Protein AF-A0A8J6GJY2-F1 (afdb_monomer_lite)

Sequence (301 aa):
MYPNPLIYCTCWDPWNLGPRKLIKTPHPLPKTLPGKPRDKAQAEKLEEGGKLPSEVIDVSPGYKLIRNREQISVTLGDEMFNRKKHLESDFLNKVKFSRTDIISDLEEQISELTAIIEQMNRDHQSAQKLLSNKMDLRCAEMKQKFENENRDLKKAHKLELEKLENSYKDALKVEKASAQEKLEDMGKEYKYLKNMFHMYQDSIYEEMEDKWTKRKAEWEKDEKLEREKILLQQKHRITKKFELESEEEKRKINESFSAVFENFTREKEELINQHDEDLLQMQELRKSKEVIISVKLLSCK

InterPro domains:
  IPR026674 Flagellum-associated coiled-coil domain-containing protein 1 [PTHR21707] (39-292)

Organism: Microtus ochrogaster (NCBI:txid79684)

Structure (mmCIF, N/CA/C/O backbone):
data_AF-A0A8J6GJY2-F1
#
_entry.id   AF-A0A8J6GJY2-F1
#
loop_
_atom_site.group_PDB
_atom_site.id
_atom_site.type_symbol
_atom_site.label_atom_id
_atom_site.label_alt_id
_atom_site.label_comp_id
_atom_site.label_asym_id
_atom_site.label_entity_id
_atom_site.label_seq_id
_atom_site.pdbx_PDB_ins_code
_atom_site.Cartn_x
_atom_site.Cartn_y
_atom_site.Cartn_z
_atom_site.occupancy
_atom_site.B_iso_or_equiv
_atom_site.auth_seq_id
_atom_site.auth_comp_id
_atom_site.auth_asym_id
_atom_site.auth_atom_id
_atom_site.pdbx_PDB_model_num
ATOM 1 N N . MET A 1 1 ? 17.618 -22.306 40.806 1.00 41.19 1 MET A N 1
ATOM 2 C CA . MET A 1 1 ? 17.044 -21.074 40.225 1.00 41.19 1 MET A CA 1
ATOM 3 C C . MET A 1 1 ? 17.550 -20.966 38.799 1.00 41.19 1 MET A C 1
ATOM 5 O O . MET A 1 1 ? 18.754 -20.888 38.605 1.00 41.19 1 MET A O 1
ATOM 9 N N . TYR A 1 2 ? 16.656 -21.102 37.823 1.00 39.72 2 TYR A N 1
ATOM 10 C CA . TYR A 1 2 ? 16.979 -21.057 36.395 1.00 39.72 2 TYR A CA 1
ATOM 11 C C . TYR A 1 2 ? 17.190 -19.601 35.940 1.00 39.72 2 TYR A C 1
ATOM 13 O O . TYR A 1 2 ? 16.358 -18.762 36.291 1.00 39.72 2 TYR A O 1
ATOM 21 N N . PRO A 1 3 ? 18.238 -19.273 35.160 1.00 50.47 3 PRO A N 1
ATOM 22 C CA . PRO A 1 3 ? 18.355 -17.966 34.528 1.00 50.47 3 PRO A CA 1
ATOM 23 C C . PRO A 1 3 ? 17.447 -17.885 33.294 1.00 50.47 3 PRO A C 1
ATOM 25 O O . PRO A 1 3 ? 17.409 -18.788 32.460 1.00 50.47 3 PRO A O 1
ATOM 28 N N . ASN A 1 4 ? 16.718 -16.779 33.213 1.00 43.69 4 ASN A N 1
ATOM 29 C CA . ASN A 1 4 ? 15.768 -16.399 32.172 1.00 43.69 4 ASN A CA 1
ATOM 30 C C . ASN A 1 4 ? 16.471 -16.186 30.808 1.00 43.69 4 ASN A C 1
ATOM 32 O O . ASN A 1 4 ? 17.421 -15.399 30.760 1.00 43.69 4 ASN A O 1
ATOM 36 N N . PRO A 1 5 ? 16.049 -16.825 29.698 1.00 53.53 5 PRO A N 1
ATOM 37 C CA . PRO A 1 5 ? 16.623 -16.553 28.389 1.00 53.53 5 PRO A CA 1
ATOM 38 C C . PRO A 1 5 ? 15.943 -15.319 27.787 1.00 53.53 5 PRO A C 1
ATOM 40 O O . PRO A 1 5 ? 14.784 -15.354 27.379 1.00 53.53 5 PRO A O 1
ATOM 43 N N . LEU A 1 6 ? 16.678 -14.209 27.726 1.00 49.62 6 LEU A N 1
ATOM 44 C CA . LEU A 1 6 ? 16.285 -13.038 26.948 1.00 49.62 6 LEU A CA 1
ATOM 45 C C . LEU A 1 6 ? 16.171 -13.442 25.470 1.00 49.62 6 LEU A C 1
ATOM 47 O O . LEU A 1 6 ? 17.167 -13.751 24.818 1.00 49.62 6 LEU A O 1
ATOM 51 N N . ILE A 1 7 ? 14.944 -13.445 24.954 1.00 51.00 7 ILE A N 1
ATOM 52 C CA . ILE A 1 7 ? 14.642 -13.607 23.532 1.00 51.00 7 ILE A CA 1
ATOM 53 C C . ILE A 1 7 ? 15.119 -12.336 22.823 1.00 51.00 7 ILE A C 1
ATOM 55 O O . ILE A 1 7 ? 14.463 -11.299 22.867 1.00 51.00 7 ILE A O 1
ATOM 59 N N . TYR A 1 8 ? 16.288 -12.405 22.193 1.00 47.28 8 TYR A N 1
ATOM 60 C CA . TYR A 1 8 ? 16.789 -11.346 21.322 1.00 47.28 8 TYR A CA 1
ATOM 61 C C . TYR A 1 8 ? 16.163 -11.520 19.927 1.00 47.28 8 TYR A C 1
ATOM 63 O O . TYR A 1 8 ? 16.367 -12.547 19.279 1.00 47.28 8 TYR A O 1
ATOM 71 N N . CYS A 1 9 ? 15.377 -10.541 19.462 1.00 48.66 9 CYS A N 1
ATOM 72 C CA . CYS A 1 9 ? 14.880 -10.488 18.079 1.00 48.66 9 CYS A CA 1
ATOM 73 C C . CYS A 1 9 ? 16.054 -10.158 17.152 1.00 48.66 9 CYS A C 1
ATOM 75 O O . CYS A 1 9 ? 16.718 -9.136 17.303 1.00 48.66 9 CYS A O 1
ATOM 77 N N . THR A 1 10 ? 16.294 -11.013 16.159 1.00 50.69 10 THR A N 1
ATOM 78 C CA . THR A 1 10 ? 17.326 -10.857 15.113 1.00 50.69 10 THR A CA 1
ATOM 79 C C . THR A 1 10 ? 17.019 -9.739 14.108 1.00 50.69 10 THR A C 1
ATOM 81 O O . THR A 1 10 ? 17.713 -9.573 13.111 1.00 50.69 10 THR A O 1
ATOM 84 N N . CYS A 1 11 ? 15.964 -8.977 14.371 1.00 54.03 11 CYS A N 1
ATOM 85 C CA . CYS A 1 11 ? 15.365 -7.975 13.509 1.00 54.03 11 CYS A CA 1
ATOM 86 C C . CYS A 1 11 ? 15.676 -6.533 13.941 1.00 54.03 11 CYS A C 1
ATOM 88 O O . CYS A 1 11 ? 15.265 -5.601 13.252 1.00 54.03 11 CYS A O 1
ATOM 90 N N . TRP A 1 12 ? 16.399 -6.329 15.049 1.00 48.94 12 TRP A N 1
ATOM 91 C CA . TRP A 1 12 ? 16.725 -4.992 15.541 1.00 48.94 12 TRP A CA 1
ATOM 92 C C . TRP A 1 12 ? 18.237 -4.755 15.549 1.00 48.94 12 TRP A C 1
ATOM 94 O O . TRP A 1 12 ? 18.937 -5.084 16.502 1.00 48.94 12 TRP A O 1
ATOM 104 N N . ASP A 1 13 ? 18.730 -4.186 14.449 1.00 54.81 13 ASP A N 1
ATOM 105 C CA . ASP A 1 13 ? 20.060 -3.587 14.354 1.00 54.81 13 ASP A CA 1
ATOM 106 C C . ASP A 1 13 ? 19.897 -2.054 14.293 1.00 54.81 13 ASP A C 1
ATOM 108 O O . ASP A 1 13 ? 19.439 -1.532 13.272 1.00 54.81 13 ASP A O 1
ATOM 112 N N . PRO A 1 14 ? 20.235 -1.305 15.360 1.00 49.53 14 PRO A N 1
ATOM 113 C CA . PRO A 1 14 ? 20.130 0.155 15.382 1.00 49.53 14 PRO A CA 1
ATOM 114 C C . PRO A 1 14 ? 21.110 0.866 14.436 1.00 49.53 14 PRO A C 1
ATOM 116 O O . PRO A 1 14 ? 21.024 2.084 14.289 1.00 49.53 14 PRO A O 1
ATOM 119 N N . TRP A 1 15 ? 22.039 0.135 13.805 1.00 56.12 15 TRP A N 1
ATOM 120 C CA . TRP A 1 15 ? 23.128 0.716 13.019 1.00 56.12 15 TRP A CA 1
ATOM 121 C C . TRP A 1 15 ? 23.152 0.308 11.540 1.00 56.12 15 TRP A C 1
ATOM 123 O O . TRP A 1 15 ? 24.039 0.762 10.821 1.00 56.12 15 TRP A O 1
ATOM 133 N N . ASN A 1 16 ? 22.171 -0.457 11.038 1.00 50.62 16 ASN A N 1
ATOM 134 C CA . ASN A 1 16 ? 22.070 -0.831 9.613 1.00 50.62 16 ASN A CA 1
ATOM 135 C C . ASN A 1 16 ? 23.392 -1.367 9.015 1.00 50.62 16 ASN A C 1
ATOM 137 O O . ASN A 1 16 ? 23.741 -1.080 7.865 1.00 50.62 16 ASN A O 1
ATOM 141 N N . LEU A 1 17 ? 24.143 -2.170 9.770 1.00 53.06 17 LEU A N 1
ATOM 142 C CA . LEU A 1 17 ? 25.357 -2.822 9.280 1.00 53.06 17 LEU A CA 1
ATOM 143 C C . LEU A 1 17 ? 25.086 -4.313 9.106 1.00 53.06 17 LEU A C 1
ATOM 145 O O . LEU A 1 17 ? 25.689 -5.170 9.746 1.00 53.06 17 LEU A O 1
ATOM 149 N N . GLY A 1 18 ? 24.188 -4.621 8.167 1.00 50.94 18 GLY A N 1
ATOM 150 C CA . GLY A 1 18 ? 24.001 -5.984 7.681 1.00 50.94 18 GLY A CA 1
ATOM 151 C C . GLY A 1 18 ? 25.321 -6.601 7.178 1.00 50.94 18 GLY A C 1
ATOM 152 O O . GLY A 1 18 ? 26.251 -5.879 6.795 1.00 50.94 18 GLY A O 1
ATOM 153 N N . PRO A 1 19 ? 25.430 -7.943 7.154 1.00 49.31 19 PRO A N 1
ATOM 154 C CA . PRO A 1 19 ? 26.669 -8.635 6.823 1.00 49.31 19 PRO A CA 1
ATOM 155 C C . PRO A 1 19 ? 27.098 -8.317 5.387 1.00 49.31 19 PRO A C 1
ATOM 157 O O . PRO A 1 19 ? 26.512 -8.789 4.408 1.00 49.31 19 PRO A O 1
ATOM 160 N N . ARG A 1 20 ? 28.154 -7.507 5.257 1.00 46.19 20 ARG A N 1
ATOM 161 C CA . ARG A 1 20 ? 28.805 -7.209 3.979 1.00 46.19 20 ARG A CA 1
ATOM 162 C C . ARG A 1 20 ? 29.405 -8.499 3.429 1.00 46.19 20 ARG A C 1
ATOM 164 O O . ARG A 1 20 ? 30.432 -8.975 3.907 1.00 46.19 20 ARG A O 1
ATOM 171 N N . LYS A 1 21 ? 28.776 -9.060 2.397 1.00 51.78 21 LYS A N 1
ATOM 172 C CA . LYS A 1 21 ? 29.411 -10.072 1.552 1.00 51.78 21 LYS A CA 1
ATOM 173 C C . LYS A 1 21 ? 30.638 -9.432 0.897 1.00 51.78 21 LYS A C 1
ATOM 175 O O . LYS A 1 21 ? 30.510 -8.451 0.169 1.00 51.78 21 LYS A O 1
ATOM 180 N N . LEU A 1 22 ? 31.819 -9.978 1.176 1.00 46.94 22 LEU A N 1
ATOM 181 C CA . LEU A 1 22 ? 33.056 -9.676 0.457 1.00 46.94 22 LEU A CA 1
ATOM 182 C C . LEU A 1 22 ? 32.855 -10.004 -1.028 1.00 46.94 22 LEU A C 1
ATOM 184 O O . LEU A 1 22 ? 32.793 -11.171 -1.415 1.00 46.94 22 LEU A O 1
ATOM 188 N N . ILE A 1 23 ? 32.733 -8.972 -1.861 1.00 43.72 23 ILE A N 1
ATOM 189 C CA . ILE A 1 23 ? 32.754 -9.110 -3.316 1.00 43.72 23 ILE A CA 1
ATOM 190 C C . ILE A 1 23 ? 34.224 -9.278 -3.718 1.00 43.72 23 ILE A C 1
ATOM 192 O O . ILE A 1 23 ? 35.022 -8.355 -3.576 1.00 43.72 23 ILE A O 1
ATOM 196 N N . LYS A 1 24 ? 34.587 -10.472 -4.200 1.00 38.88 24 LYS A N 1
ATOM 197 C CA . LYS A 1 24 ? 35.846 -10.713 -4.917 1.00 38.88 24 LYS A CA 1
ATOM 198 C C . LYS A 1 24 ? 35.833 -9.893 -6.208 1.00 38.88 24 LYS A C 1
ATOM 200 O O . LYS A 1 24 ? 35.084 -10.203 -7.129 1.00 38.88 24 LYS A O 1
ATOM 205 N N . THR A 1 25 ? 36.672 -8.870 -6.286 1.00 39.72 25 THR A N 1
ATOM 206 C CA . THR A 1 25 ? 37.009 -8.174 -7.530 1.00 39.72 25 THR A CA 1
ATOM 207 C C . THR A 1 25 ? 37.887 -9.083 -8.402 1.00 39.72 25 THR A C 1
ATOM 209 O O . THR A 1 25 ? 38.908 -9.570 -7.912 1.00 39.72 25 THR A O 1
ATOM 212 N N . PRO A 1 26 ? 37.563 -9.320 -9.686 1.00 43.72 26 PRO A N 1
ATOM 213 C CA . PRO A 1 26 ? 38.508 -9.926 -10.616 1.00 43.72 26 PRO A CA 1
ATOM 214 C C . PRO A 1 26 ? 39.578 -8.891 -10.984 1.00 43.72 26 PRO A C 1
ATOM 216 O O . PRO A 1 26 ? 39.259 -7.776 -11.397 1.00 43.72 26 PRO A O 1
ATOM 219 N N . HIS A 1 27 ? 40.850 -9.254 -10.830 1.00 40.97 27 HIS A N 1
ATOM 220 C CA . HIS A 1 27 ? 41.977 -8.485 -11.358 1.00 40.97 27 HIS A CA 1
ATOM 221 C C . HIS A 1 27 ? 41.865 -8.299 -12.884 1.00 40.97 27 HIS A C 1
ATOM 223 O O . HIS A 1 27 ? 41.608 -9.278 -13.588 1.00 40.97 27 HIS A O 1
ATOM 229 N N . PRO A 1 28 ? 42.137 -7.097 -13.424 1.00 40.34 28 PRO A N 1
ATOM 230 C CA . PRO A 1 28 ? 42.404 -6.929 -14.842 1.00 40.34 28 PRO A CA 1
ATOM 231 C C . PRO A 1 28 ? 43.875 -7.251 -15.152 1.00 40.34 28 PRO A C 1
ATOM 233 O O . PRO A 1 28 ? 44.787 -6.697 -14.538 1.00 40.34 28 PRO A O 1
ATOM 236 N N . LEU A 1 29 ? 44.102 -8.134 -16.132 1.00 46.25 29 LEU A N 1
ATOM 237 C CA . LEU A 1 29 ? 45.414 -8.331 -16.757 1.00 46.25 29 LEU A CA 1
ATOM 238 C C . LEU A 1 29 ? 45.890 -7.033 -17.446 1.00 46.25 29 LEU A C 1
ATOM 240 O O . LEU A 1 29 ? 45.082 -6.385 -18.123 1.00 46.25 29 LEU A O 1
ATOM 244 N N . PRO A 1 30 ? 47.187 -6.678 -17.373 1.00 38.53 30 PRO A N 1
ATOM 245 C CA . PRO A 1 30 ? 47.725 -5.532 -18.096 1.00 38.53 30 PRO A CA 1
ATOM 246 C C . PRO A 1 30 ? 47.827 -5.824 -19.598 1.00 38.53 30 PRO A C 1
ATOM 248 O O . PRO A 1 30 ? 48.483 -6.777 -20.019 1.00 38.53 30 PRO A O 1
ATOM 251 N N . LYS A 1 31 ? 47.204 -4.966 -20.412 1.00 36.09 31 LYS A N 1
ATOM 252 C CA . LYS A 1 31 ? 47.414 -4.889 -21.862 1.00 36.09 31 LYS A CA 1
ATOM 253 C C . LYS A 1 31 ? 48.637 -4.018 -22.144 1.00 36.09 31 LYS A C 1
ATOM 255 O O . LYS A 1 31 ? 48.663 -2.841 -21.800 1.00 36.09 31 LYS A O 1
ATOM 260 N N . THR A 1 32 ? 49.633 -4.615 -22.780 1.00 33.31 32 THR A N 1
ATOM 261 C CA . THR A 1 32 ? 50.831 -3.976 -23.331 1.00 33.31 32 THR A CA 1
ATOM 262 C C . THR A 1 32 ? 50.489 -3.236 -24.625 1.00 33.31 32 THR A C 1
ATOM 264 O O . THR A 1 32 ? 49.804 -3.811 -25.462 1.00 33.31 32 THR A O 1
ATOM 267 N N . LEU A 1 33 ? 50.988 -2.010 -24.806 1.00 35.41 33 LEU A N 1
ATOM 268 C CA . LEU A 1 33 ? 51.190 -1.291 -26.082 1.00 35.41 33 LEU A CA 1
ATOM 269 C C . LEU A 1 33 ? 51.986 0.006 -25.771 1.00 35.41 33 LEU A C 1
ATOM 271 O O . LEU A 1 33 ? 51.882 0.507 -24.654 1.00 35.41 33 LEU A O 1
ATOM 275 N N . PRO A 1 34 ? 52.661 0.658 -26.735 1.00 37.06 34 PRO A N 1
ATOM 276 C CA . PRO A 1 34 ? 53.786 0.209 -27.556 1.00 37.06 34 PRO A CA 1
ATOM 277 C C . PRO A 1 34 ? 55.027 1.118 -27.359 1.00 37.06 34 PRO A C 1
ATOM 279 O O . PRO A 1 34 ? 54.914 2.331 -27.202 1.00 37.06 34 PRO A O 1
ATOM 282 N N . GLY A 1 35 ? 56.234 0.550 -27.417 1.00 27.34 35 GLY A N 1
ATOM 283 C CA . GLY A 1 35 ? 57.488 1.306 -27.320 1.00 27.34 35 GLY A CA 1
ATOM 284 C C . GLY A 1 35 ? 58.127 1.615 -28.678 1.00 27.34 35 GLY A C 1
ATOM 285 O O . GLY A 1 35 ? 58.319 0.719 -29.498 1.00 27.34 35 GLY A O 1
ATOM 286 N N . LYS A 1 36 ? 58.523 2.877 -28.877 1.00 32.56 36 LYS A N 1
ATOM 287 C CA . LYS A 1 36 ? 59.655 3.328 -29.716 1.00 32.56 36 LYS A CA 1
ATOM 288 C C . LYS A 1 36 ? 60.019 4.771 -29.309 1.00 32.56 36 LYS A C 1
ATOM 290 O O . LYS A 1 36 ? 59.129 5.464 -28.822 1.00 32.56 36 LYS A O 1
ATOM 295 N N . PRO A 1 37 ? 61.201 5.318 -29.658 1.00 43.50 37 PRO A N 1
ATOM 296 C CA . PRO A 1 37 ? 62.524 4.713 -29.894 1.00 43.50 37 PRO A CA 1
ATOM 297 C C . PRO A 1 37 ? 63.661 5.447 -29.128 1.00 43.50 37 PRO A C 1
ATOM 299 O O . PRO A 1 37 ? 63.532 6.633 -28.845 1.00 43.50 37 PRO A O 1
ATOM 302 N N . ARG A 1 38 ? 64.814 4.792 -28.898 1.00 26.59 38 ARG A N 1
ATOM 303 C CA . ARG A 1 38 ? 66.164 5.267 -29.310 1.00 26.59 38 ARG A CA 1
ATOM 304 C C . ARG A 1 38 ? 67.317 4.524 -28.621 1.00 26.59 38 ARG A C 1
ATOM 306 O O . ARG A 1 38 ? 67.374 4.435 -27.403 1.00 26.59 38 ARG A O 1
ATOM 313 N N . ASP A 1 39 ? 68.228 4.081 -29.486 1.00 30.67 39 ASP A N 1
ATOM 314 C CA . ASP A 1 39 ? 69.692 4.112 -29.428 1.00 30.67 39 ASP A CA 1
ATOM 315 C C . ASP A 1 39 ? 70.402 3.713 -28.124 1.00 30.67 39 ASP A C 1
ATOM 317 O O . ASP A 1 39 ? 70.424 4.469 -27.154 1.00 30.67 39 ASP A O 1
ATOM 321 N N . LYS A 1 40 ? 71.182 2.624 -28.187 1.00 30.36 40 LYS A N 1
ATOM 322 C CA . LYS A 1 40 ? 72.654 2.722 -28.227 1.00 30.36 40 LYS A CA 1
ATOM 323 C C . LYS A 1 40 ? 73.332 1.374 -28.482 1.00 30.36 40 LYS A C 1
ATOM 325 O O . LYS A 1 40 ? 72.910 0.328 -28.006 1.00 30.36 40 LYS A O 1
ATOM 330 N N . ALA A 1 41 ? 74.394 1.493 -29.268 1.00 31.80 41 ALA A N 1
ATOM 331 C CA . ALA A 1 41 ? 75.366 0.501 -29.687 1.00 31.80 41 ALA A CA 1
ATOM 332 C C . ALA A 1 41 ? 75.914 -0.389 -28.565 1.00 31.80 41 ALA A C 1
ATOM 334 O O . ALA A 1 41 ? 76.272 0.116 -27.503 1.00 31.80 41 ALA A O 1
ATOM 335 N N . GLN A 1 42 ? 76.145 -1.660 -28.897 1.00 32.41 42 GLN A N 1
ATOM 336 C CA . GLN A 1 42 ? 77.346 -2.377 -28.479 1.00 32.41 42 GLN A CA 1
ATOM 337 C C . GLN A 1 42 ? 77.896 -3.165 -29.668 1.00 32.41 42 GLN A C 1
ATOM 339 O O . GLN A 1 42 ? 77.163 -3.823 -30.404 1.00 32.41 42 GLN A O 1
ATOM 344 N N . ALA A 1 43 ? 79.193 -2.988 -29.875 1.00 31.25 43 ALA A N 1
ATOM 345 C CA . ALA A 1 43 ? 80.021 -3.711 -30.813 1.00 31.25 43 ALA A CA 1
ATOM 346 C C . ALA A 1 43 ? 80.555 -4.968 -30.127 1.00 31.25 43 ALA A C 1
ATOM 348 O O . ALA A 1 43 ? 81.025 -4.854 -29.003 1.00 31.25 43 ALA A O 1
ATOM 349 N N . GLU A 1 44 ? 80.581 -6.104 -30.823 1.00 27.70 44 GLU A N 1
ATOM 350 C CA . GLU A 1 44 ? 81.705 -7.039 -30.737 1.00 27.70 44 GLU A CA 1
ATOM 351 C C . GLU A 1 44 ? 81.671 -8.035 -31.903 1.00 27.70 44 GLU A C 1
ATOM 353 O O . GLU A 1 44 ? 80.640 -8.612 -32.242 1.00 27.70 44 GLU A O 1
ATOM 358 N N . LYS A 1 45 ? 82.823 -8.158 -32.564 1.00 35.84 45 LYS A N 1
ATOM 359 C CA . LYS A 1 45 ? 83.135 -9.145 -33.601 1.00 35.84 45 LYS A CA 1
ATOM 360 C C . LYS A 1 45 ? 83.257 -10.533 -32.963 1.00 35.84 45 LYS A C 1
ATOM 362 O O . LYS A 1 45 ? 83.861 -10.624 -31.903 1.00 35.84 45 LYS A O 1
ATOM 367 N N . LEU A 1 46 ? 82.866 -11.592 -33.675 1.00 29.19 46 LEU A N 1
ATOM 368 C CA . LEU A 1 46 ? 83.780 -12.521 -34.371 1.00 29.19 46 LEU A CA 1
ATOM 369 C C . LEU A 1 46 ? 83.010 -13.782 -34.829 1.00 29.19 46 LEU A C 1
ATOM 371 O O . LEU A 1 46 ? 82.309 -14.403 -34.041 1.00 29.19 46 LEU A O 1
ATOM 375 N N . GLU A 1 47 ? 83.143 -14.071 -36.126 1.00 31.44 47 GLU A N 1
ATOM 376 C CA . GLU A 1 47 ? 83.103 -15.363 -36.840 1.00 31.44 47 GLU A CA 1
ATOM 377 C C . GLU A 1 47 ? 82.718 -16.644 -36.066 1.00 31.44 47 GLU A C 1
ATOM 379 O O . GLU A 1 47 ? 83.381 -16.993 -35.100 1.00 31.44 47 GLU A O 1
ATOM 384 N N . GLU A 1 48 ? 81.769 -17.429 -36.597 1.00 28.41 48 GLU A N 1
ATOM 385 C CA . GLU A 1 48 ? 82.070 -18.722 -37.254 1.00 28.41 48 GLU A CA 1
ATOM 386 C C . GLU A 1 48 ? 80.801 -19.448 -37.757 1.00 28.41 48 GLU A C 1
ATOM 388 O O . GLU A 1 48 ? 79.839 -19.665 -37.028 1.00 28.41 48 GLU A O 1
ATOM 393 N N . GLY A 1 49 ? 80.843 -19.862 -39.029 1.00 33.66 49 GLY A N 1
ATOM 394 C CA . GLY A 1 49 ? 80.430 -21.192 -39.502 1.00 33.66 49 GLY A CA 1
ATOM 395 C C . GLY A 1 49 ? 79.012 -21.721 -39.238 1.00 33.66 49 GLY A C 1
ATOM 396 O O . GLY A 1 49 ? 78.767 -22.411 -38.256 1.00 33.66 49 GLY A O 1
ATOM 397 N N . GLY A 1 50 ? 78.129 -21.606 -40.239 1.00 31.81 50 GLY A N 1
ATOM 398 C CA . GLY A 1 50 ? 76.913 -22.425 -40.327 1.00 31.81 50 GLY A CA 1
ATOM 399 C C . GLY A 1 50 ? 76.161 -22.269 -41.651 1.00 31.81 50 GLY A C 1
ATOM 400 O O . GLY A 1 50 ? 75.199 -21.513 -41.734 1.00 31.81 50 GLY A O 1
ATOM 401 N N . LYS A 1 51 ? 76.592 -22.979 -42.705 1.00 41.03 51 LYS A N 1
ATOM 402 C CA . LYS A 1 51 ? 75.866 -23.087 -43.987 1.00 41.03 51 LYS A CA 1
ATOM 403 C C . LYS A 1 51 ? 74.482 -23.712 -43.758 1.00 41.03 51 LYS A C 1
ATOM 405 O O . LYS A 1 51 ? 74.396 -24.883 -43.401 1.00 41.03 51 LYS A O 1
ATOM 410 N N . LEU A 1 52 ? 73.419 -22.966 -44.048 1.00 47.59 52 LEU A N 1
ATOM 411 C CA . LEU A 1 52 ? 72.070 -23.497 -44.260 1.00 47.59 52 LEU A CA 1
ATOM 412 C C . LEU A 1 52 ? 71.675 -23.308 -45.735 1.00 47.59 52 LEU A C 1
ATOM 414 O O . LEU A 1 52 ? 72.192 -22.399 -46.387 1.00 47.59 52 LEU A O 1
ATOM 418 N N . PRO A 1 53 ? 70.831 -24.191 -46.296 1.00 45.19 53 PRO A N 1
ATOM 419 C CA . PRO A 1 53 ? 70.643 -24.292 -47.738 1.00 45.19 53 PRO A CA 1
ATOM 420 C C . PRO A 1 53 ? 69.872 -23.077 -48.270 1.00 45.19 53 PRO A C 1
ATOM 422 O O . PRO A 1 53 ? 68.691 -22.908 -47.978 1.00 45.19 53 PRO A O 1
ATOM 425 N N . SER A 1 54 ? 70.543 -22.224 -49.046 1.00 51.69 54 SER A N 1
ATOM 426 C CA . SER A 1 54 ? 69.889 -21.166 -49.822 1.00 51.69 54 SER A CA 1
ATOM 427 C C . SER A 1 54 ? 69.190 -21.766 -51.039 1.00 51.69 54 SER A C 1
ATOM 429 O O . SER A 1 54 ? 69.808 -22.484 -51.825 1.00 51.69 54 SER A O 1
ATOM 431 N N . GLU A 1 55 ? 67.906 -21.455 -51.199 1.00 57.69 55 GLU A N 1
ATOM 432 C CA . GLU A 1 55 ? 67.103 -21.860 -52.351 1.00 57.69 55 GLU A CA 1
ATOM 433 C C . GLU A 1 55 ? 67.327 -20.840 -53.482 1.00 57.69 55 GLU A C 1
ATOM 435 O O . GLU A 1 55 ? 66.981 -19.660 -53.357 1.00 57.69 55 GLU A O 1
ATOM 440 N N . VAL A 1 56 ? 67.998 -21.278 -54.552 1.00 67.50 56 VAL A N 1
ATOM 441 C CA . VAL A 1 56 ? 68.300 -20.458 -55.735 1.00 67.50 56 VAL A CA 1
ATOM 442 C C . VAL A 1 56 ? 67.287 -20.802 -56.818 1.00 67.50 56 VAL A C 1
ATOM 444 O O . VAL A 1 56 ? 67.209 -21.951 -57.247 1.00 67.50 56 VAL A O 1
ATOM 447 N N . ILE A 1 57 ? 66.505 -19.812 -57.242 1.00 73.69 57 ILE A N 1
ATOM 448 C CA . ILE A 1 57 ? 65.431 -19.973 -58.225 1.00 73.69 57 ILE A CA 1
ATOM 449 C C . ILE A 1 57 ? 65.826 -19.220 -59.499 1.00 73.69 57 ILE A C 1
ATOM 451 O O . ILE A 1 57 ? 66.074 -18.013 -59.452 1.00 73.69 57 ILE A O 1
ATOM 455 N N . ASP A 1 58 ? 65.863 -19.916 -60.637 1.00 69.00 58 ASP A N 1
ATOM 456 C CA . ASP A 1 58 ? 65.991 -19.282 -61.954 1.00 69.00 58 ASP A CA 1
ATOM 457 C C . ASP A 1 58 ? 64.642 -18.670 -62.341 1.00 69.00 58 ASP A C 1
ATOM 459 O O . ASP A 1 58 ? 63.659 -19.378 -62.558 1.00 69.00 58 ASP A O 1
ATOM 463 N N . VAL A 1 59 ? 64.584 -17.339 -62.386 1.00 73.69 59 VAL A N 1
ATOM 464 C CA . VAL A 1 59 ? 63.344 -16.611 -62.703 1.00 73.69 59 VAL A CA 1
ATOM 465 C C . VAL A 1 59 ? 63.211 -16.424 -64.215 1.00 73.69 59 VAL A C 1
ATOM 467 O O . VAL A 1 59 ? 62.134 -16.625 -64.769 1.00 73.69 59 VAL A O 1
ATOM 470 N N . SER A 1 60 ? 64.325 -16.078 -64.871 1.00 65.69 60 SER A N 1
ATOM 471 C CA . SER A 1 60 ? 64.448 -15.833 -66.314 1.00 65.69 60 SER A CA 1
ATOM 472 C C . SER A 1 60 ? 65.899 -16.087 -66.761 1.00 65.69 60 SER A C 1
ATOM 474 O O . SER A 1 60 ? 66.801 -15.958 -65.931 1.00 65.69 60 SER A O 1
ATOM 476 N N . PRO A 1 61 ? 66.175 -16.387 -68.049 1.00 73.00 61 PRO A N 1
ATOM 477 C CA . PRO A 1 61 ? 67.540 -16.587 -68.540 1.00 73.00 61 PRO A CA 1
ATOM 478 C C . PRO A 1 61 ? 68.458 -15.415 -68.165 1.00 73.00 61 PRO A C 1
ATOM 480 O O . PRO A 1 61 ? 68.166 -14.264 -68.487 1.00 73.00 61 PRO A O 1
ATOM 483 N N . GLY A 1 62 ? 69.548 -15.707 -67.452 1.00 67.50 62 GLY A N 1
ATOM 484 C CA . GLY A 1 62 ? 70.503 -14.699 -66.988 1.00 67.50 62 GLY A CA 1
ATOM 485 C C . GLY A 1 62 ? 70.123 -13.965 -65.696 1.00 67.50 62 GLY A C 1
ATOM 486 O O . GLY A 1 62 ? 70.860 -13.067 -65.315 1.00 67.50 62 GLY A O 1
ATOM 487 N N . TYR A 1 63 ? 69.042 -14.319 -64.988 1.00 76.00 63 TYR A N 1
ATOM 488 C CA . TYR A 1 63 ? 68.707 -13.740 -63.676 1.00 76.00 63 TYR A CA 1
ATOM 489 C C . TYR A 1 63 ? 68.427 -14.825 -62.631 1.00 76.00 63 TYR A C 1
ATOM 491 O O . TYR A 1 63 ? 67.489 -15.612 -62.772 1.00 76.00 63 TYR A O 1
ATOM 499 N N . LYS A 1 64 ? 69.201 -14.810 -61.539 1.00 80.50 64 LYS A N 1
ATOM 500 C CA . LYS A 1 64 ? 69.091 -15.756 -60.421 1.00 80.50 64 LYS A CA 1
ATOM 501 C C . LYS A 1 64 ? 68.520 -15.058 -59.198 1.00 80.50 64 LYS A C 1
ATOM 503 O O . LYS A 1 64 ? 69.038 -14.034 -58.758 1.00 80.50 64 LYS A O 1
ATOM 508 N N . LEU A 1 65 ? 67.452 -15.610 -58.635 1.00 78.81 65 LEU A N 1
ATOM 509 C CA . LEU A 1 65 ? 66.871 -15.135 -57.387 1.00 78.81 65 LEU A CA 1
ATOM 510 C C . LEU A 1 65 ? 67.380 -15.982 -56.226 1.00 78.81 65 LEU A C 1
ATOM 512 O O . LEU A 1 65 ? 67.207 -17.199 -56.216 1.00 78.81 65 LEU A O 1
ATOM 516 N N . ILE A 1 66 ? 67.955 -15.324 -55.224 1.00 76.44 66 ILE A N 1
ATOM 517 C CA . ILE A 1 66 ? 68.354 -15.948 -53.966 1.00 76.44 66 ILE A CA 1
ATOM 518 C C . ILE A 1 66 ? 67.415 -15.432 -52.881 1.00 76.44 66 ILE A C 1
ATOM 520 O O . ILE A 1 66 ? 67.337 -14.228 -52.615 1.00 76.44 66 ILE A O 1
ATOM 524 N N . ARG A 1 67 ? 66.670 -16.350 -52.260 1.00 74.69 67 ARG A N 1
ATOM 525 C CA . ARG A 1 67 ? 65.684 -16.027 -51.228 1.00 74.69 67 ARG A CA 1
ATOM 526 C C . ARG A 1 67 ? 66.054 -16.688 -49.906 1.00 74.69 67 ARG A C 1
ATOM 528 O O . ARG A 1 67 ? 66.046 -17.906 -49.792 1.00 74.69 67 ARG A O 1
ATOM 535 N N . ASN A 1 68 ? 66.298 -15.864 -48.889 1.00 71.56 68 ASN A N 1
ATOM 536 C CA . ASN A 1 68 ? 66.414 -16.275 -47.489 1.00 71.56 68 ASN A CA 1
ATOM 537 C C . ASN A 1 68 ? 65.286 -15.622 -46.662 1.00 71.56 68 ASN A C 1
ATOM 539 O O . ASN A 1 68 ? 64.600 -14.718 -47.142 1.00 71.56 68 ASN A O 1
ATOM 543 N N . ARG A 1 69 ? 65.071 -16.062 -45.410 1.00 70.75 69 ARG A N 1
ATOM 544 C CA . ARG A 1 69 ? 63.987 -15.538 -44.543 1.00 70.75 69 ARG A CA 1
ATOM 545 C C . ARG A 1 69 ? 64.044 -14.022 -44.314 1.00 70.75 69 ARG A C 1
ATOM 547 O O . ARG A 1 69 ? 63.014 -13.426 -44.023 1.00 70.75 69 ARG A O 1
ATOM 554 N N . GLU A 1 70 ? 65.216 -13.417 -44.469 1.00 70.12 70 GLU A N 1
ATOM 555 C CA . GLU A 1 70 ? 65.468 -12.008 -44.147 1.00 70.12 70 GLU A CA 1
ATOM 556 C C . GLU A 1 70 ? 65.749 -11.143 -45.384 1.00 70.12 70 GLU A C 1
ATOM 558 O O . GLU A 1 70 ? 65.648 -9.921 -45.310 1.00 70.12 70 GLU A O 1
ATOM 563 N N . GLN A 1 71 ? 66.063 -11.747 -46.537 1.00 67.50 71 GLN A N 1
ATOM 564 C CA . GLN A 1 71 ? 66.424 -11.000 -47.740 1.00 67.50 71 GLN A CA 1
ATOM 565 C C . GLN A 1 71 ? 66.0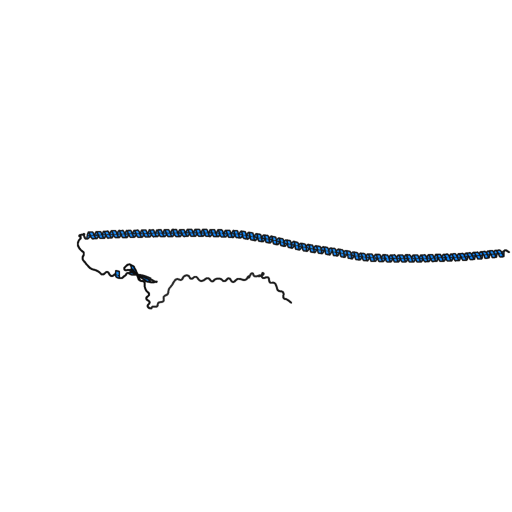67 -11.757 -49.020 1.00 67.50 71 GLN A C 1
ATOM 567 O O . GLN A 1 71 ? 66.239 -12.972 -49.126 1.00 67.50 71 GLN A O 1
ATOM 572 N N . ILE A 1 72 ? 65.596 -10.999 -50.007 1.00 81.31 72 ILE A N 1
ATOM 573 C CA . ILE A 1 72 ? 65.367 -11.445 -51.379 1.00 81.31 72 ILE A CA 1
ATOM 574 C C . ILE A 1 72 ? 66.288 -10.601 -52.258 1.00 81.31 72 ILE A C 1
ATOM 576 O O . ILE A 1 72 ? 66.166 -9.376 -52.261 1.00 81.31 72 ILE A O 1
ATOM 580 N N . SER A 1 73 ? 67.212 -11.232 -52.976 1.00 74.19 73 SER A N 1
ATOM 581 C CA . SER A 1 73 ? 68.083 -10.553 -53.938 1.00 74.19 73 SER A CA 1
ATOM 582 C C . SER A 1 73 ? 68.009 -11.239 -55.297 1.00 74.19 73 SER A C 1
ATOM 584 O O . SER A 1 73 ? 67.987 -12.463 -55.395 1.00 74.19 73 SER A O 1
ATOM 586 N N . VAL A 1 74 ? 67.946 -10.433 -56.356 1.00 80.19 74 VAL A N 1
ATOM 587 C CA . VAL A 1 74 ? 68.029 -10.901 -57.742 1.00 80.19 74 VAL A CA 1
ATOM 588 C C . VAL A 1 74 ? 69.393 -10.483 -58.269 1.00 80.19 74 VAL A C 1
ATOM 590 O O . VAL A 1 74 ? 69.695 -9.290 -58.312 1.00 80.19 74 VAL A O 1
ATOM 593 N N . THR A 1 75 ? 70.217 -11.452 -58.647 1.00 77.50 75 THR A N 1
ATOM 594 C CA . THR A 1 75 ? 71.513 -11.219 -59.280 1.00 77.50 75 THR A CA 1
ATOM 595 C C . THR A 1 75 ? 71.425 -11.509 -60.772 1.00 77.50 75 THR A C 1
ATOM 597 O O . THR A 1 75 ? 70.819 -12.489 -61.206 1.00 77.50 75 THR A O 1
ATOM 600 N N . LEU A 1 76 ? 72.016 -10.622 -61.571 1.00 77.38 76 LEU A N 1
ATOM 601 C CA . LEU A 1 76 ? 72.203 -10.834 -63.000 1.00 77.38 76 LEU A CA 1
ATOM 602 C C . LEU A 1 76 ? 73.412 -11.759 -63.198 1.00 77.38 76 LEU A C 1
ATOM 604 O O . LEU A 1 76 ? 74.465 -11.516 -62.616 1.00 77.38 76 LEU A O 1
ATOM 608 N N . GLY A 1 77 ? 73.241 -12.824 -63.973 1.00 72.75 77 GLY A N 1
ATOM 609 C CA . GLY A 1 77 ? 74.266 -13.819 -64.266 1.00 72.75 77 GLY A CA 1
ATOM 610 C C . GLY A 1 77 ? 75.381 -13.264 -65.151 1.00 72.75 77 GLY A C 1
ATOM 611 O O . GLY A 1 77 ? 75.133 -12.521 -66.107 1.00 72.75 77 GLY A O 1
ATOM 612 N N . ASP A 1 78 ? 76.618 -13.650 -64.838 1.00 66.81 78 ASP A N 1
ATOM 613 C CA . ASP A 1 78 ? 77.836 -13.209 -65.531 1.00 66.81 78 ASP A CA 1
ATOM 614 C C . ASP A 1 78 ? 77.881 -13.634 -67.012 1.00 66.81 78 ASP A C 1
ATOM 616 O O . ASP A 1 78 ? 78.679 -13.110 -67.795 1.00 66.81 78 ASP A O 1
ATOM 620 N N . GLU A 1 79 ? 76.997 -14.541 -67.445 1.00 69.25 79 GLU A N 1
ATOM 621 C CA . GLU A 1 79 ? 76.886 -14.961 -68.842 1.00 69.25 79 GLU A CA 1
ATOM 622 C C . GLU A 1 79 ? 76.527 -13.793 -69.783 1.00 69.25 79 GLU A C 1
ATOM 624 O O . GLU A 1 79 ? 76.932 -13.793 -70.946 1.00 69.25 79 GLU A O 1
ATOM 629 N N . MET A 1 80 ? 75.845 -12.757 -69.278 1.00 61.16 80 MET A N 1
ATOM 630 C CA . MET A 1 80 ? 75.426 -11.579 -70.055 1.00 61.16 80 MET A CA 1
ATOM 631 C C . MET A 1 80 ? 76.579 -10.609 -70.378 1.00 61.16 80 MET A C 1
ATOM 633 O O . MET A 1 80 ? 76.455 -9.781 -71.284 1.00 61.16 80 MET A O 1
ATOM 637 N N . PHE A 1 81 ? 77.715 -10.718 -69.680 1.00 61.97 81 PHE A N 1
ATOM 638 C CA . PHE A 1 81 ? 78.889 -9.857 -69.881 1.00 61.97 81 PHE A CA 1
ATOM 639 C C . PHE A 1 81 ? 79.974 -10.500 -70.756 1.00 61.97 81 PHE A C 1
ATOM 641 O O . PHE A 1 81 ? 80.872 -9.807 -71.240 1.00 61.97 81 PHE A O 1
ATOM 648 N N . ASN A 1 82 ? 79.862 -11.797 -71.059 1.00 55.09 82 ASN A N 1
ATOM 649 C CA . ASN A 1 82 ? 80.789 -12.511 -71.936 1.00 55.09 82 ASN A CA 1
ATOM 650 C C . ASN A 1 82 ? 80.456 -12.302 -73.421 1.00 55.09 82 ASN A C 1
ATOM 652 O O . ASN A 1 82 ? 80.193 -13.243 -74.169 1.00 55.09 82 ASN A O 1
ATOM 656 N N . ARG A 1 83 ? 80.530 -11.053 -73.894 1.00 57.06 83 ARG A N 1
ATOM 657 C CA . ARG A 1 83 ? 80.552 -10.781 -75.336 1.00 57.06 83 ARG A CA 1
ATOM 658 C C . ARG A 1 83 ? 81.954 -11.093 -75.873 1.00 57.06 83 ARG A C 1
ATOM 660 O O . ARG A 1 83 ? 82.810 -10.213 -75.957 1.00 57.06 83 ARG A O 1
ATOM 667 N N . LYS A 1 84 ? 82.201 -12.355 -76.247 1.00 55.53 84 LYS A N 1
ATOM 668 C CA . LYS A 1 84 ? 83.325 -12.721 -77.129 1.00 55.53 84 LYS A CA 1
ATOM 669 C C . LYS A 1 84 ? 83.213 -11.856 -78.390 1.00 55.53 84 LYS A C 1
ATOM 671 O O . LYS A 1 84 ? 82.238 -11.966 -79.128 1.00 55.53 84 LYS A O 1
ATOM 676 N N . LYS A 1 85 ? 84.181 -10.967 -78.623 1.00 54.44 85 LYS A N 1
ATOM 677 C CA . LYS A 1 85 ? 84.291 -10.226 -79.885 1.00 54.44 85 LYS A CA 1
ATOM 678 C C . LYS A 1 85 ? 84.653 -11.228 -80.984 1.00 54.44 85 LYS A C 1
ATOM 680 O O . LYS A 1 85 ? 85.824 -11.559 -81.132 1.00 54.44 85 LYS A O 1
ATOM 685 N N . HIS A 1 86 ? 83.660 -11.724 -81.719 1.00 42.59 86 HIS A N 1
ATOM 686 C CA . HIS A 1 86 ? 83.897 -12.362 -83.011 1.00 42.59 86 HIS A CA 1
ATOM 687 C C . HIS A 1 86 ? 84.037 -11.236 -84.036 1.00 42.59 86 HIS A C 1
ATOM 689 O O . HIS A 1 86 ? 83.064 -10.590 -84.417 1.00 42.59 86 HIS A O 1
ATOM 695 N N . LEU A 1 87 ? 85.284 -10.927 -84.378 1.00 51.75 87 LEU A N 1
ATOM 696 C CA . LEU A 1 87 ? 85.622 -10.178 -85.577 1.00 51.75 87 LEU A CA 1
ATOM 697 C C . LEU A 1 87 ? 85.656 -11.220 -86.691 1.00 51.75 87 LEU A C 1
ATOM 699 O O . LEU A 1 87 ? 86.596 -12.003 -86.750 1.00 51.75 87 LEU A O 1
ATOM 703 N N . GLU A 1 88 ? 84.625 -11.261 -87.525 1.00 35.94 88 GLU A N 1
ATOM 704 C CA . GLU A 1 88 ? 84.704 -11.957 -88.804 1.00 35.94 88 GLU A CA 1
ATOM 705 C C . GLU A 1 88 ? 83.937 -11.167 -89.860 1.00 35.94 88 GLU A C 1
ATOM 707 O O . GLU A 1 88 ? 82.741 -10.891 -89.753 1.00 35.94 88 GLU A O 1
ATOM 712 N N . SER A 1 89 ? 84.727 -10.710 -90.822 1.00 55.22 89 SER A N 1
ATOM 713 C CA . SER A 1 89 ? 84.358 -10.112 -92.088 1.00 55.22 89 SER A CA 1
ATOM 714 C C . SER A 1 89 ? 83.782 -11.164 -93.030 1.00 55.22 89 SER A C 1
ATOM 716 O O . SER A 1 89 ? 84.231 -12.303 -93.002 1.00 55.22 89 SER A O 1
ATOM 718 N N . ASP A 1 90 ? 82.854 -10.722 -93.883 1.00 47.44 90 ASP A N 1
ATO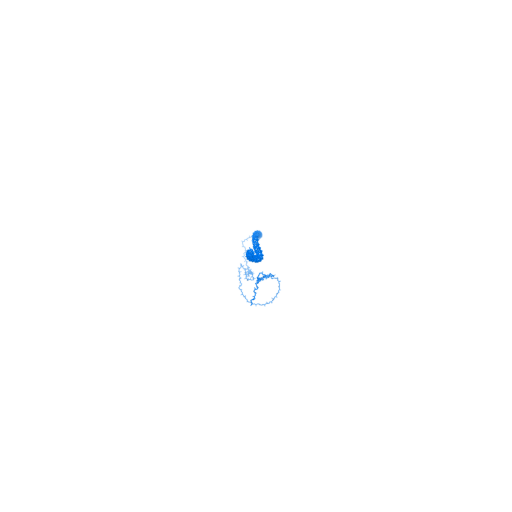M 719 C CA . ASP A 1 90 ? 82.620 -11.164 -95.274 1.00 47.44 90 ASP A CA 1
ATOM 720 C C . ASP A 1 90 ? 81.147 -11.426 -95.574 1.00 47.44 90 ASP A C 1
ATOM 722 O O . ASP A 1 90 ? 80.717 -12.563 -95.666 1.00 47.44 90 ASP A O 1
ATOM 726 N N . PHE A 1 91 ? 80.380 -10.360 -95.811 1.00 41.81 91 PHE A N 1
ATOM 727 C CA . PHE A 1 91 ? 79.211 -10.404 -96.699 1.00 41.81 91 PHE A CA 1
ATOM 728 C C . PHE A 1 91 ? 78.964 -9.002 -97.273 1.00 41.81 91 PHE A C 1
ATOM 730 O O . PHE A 1 91 ? 77.989 -8.324 -96.958 1.00 41.81 91 PHE A O 1
ATOM 737 N N . LEU A 1 92 ? 79.877 -8.538 -98.128 1.00 56.12 92 LEU A N 1
ATOM 738 C CA . LEU A 1 92 ? 79.558 -7.479 -99.080 1.00 56.12 92 LEU A CA 1
ATOM 739 C C . LEU A 1 92 ? 79.493 -8.071 -100.486 1.00 56.12 92 LEU A C 1
ATOM 741 O O . LEU A 1 92 ? 80.446 -8.693 -100.946 1.00 56.12 92 LEU A O 1
ATOM 745 N N . ASN A 1 93 ? 78.378 -7.754 -101.154 1.00 45.31 93 ASN A N 1
ATOM 746 C CA . ASN A 1 93 ? 78.168 -7.647 -102.604 1.00 45.31 93 ASN A CA 1
ATOM 747 C C . ASN A 1 93 ? 77.269 -8.707 -103.249 1.00 45.31 93 ASN A C 1
ATOM 749 O O . ASN A 1 93 ? 77.775 -9.645 -103.855 1.00 45.31 93 ASN A O 1
ATOM 753 N N . LYS A 1 94 ? 75.950 -8.432 -103.293 1.00 48.59 94 LYS A N 1
ATOM 754 C CA . LYS A 1 94 ? 75.191 -8.440 -104.566 1.00 48.59 94 LYS A CA 1
ATOM 755 C C . LYS A 1 94 ? 73.793 -7.792 -104.505 1.00 48.59 94 LYS A C 1
ATOM 757 O O . LYS A 1 94 ? 72.843 -8.396 -104.976 1.00 48.59 94 LYS A O 1
ATOM 762 N N . VAL A 1 95 ? 73.644 -6.553 -104.034 1.00 47.12 95 VAL A N 1
ATOM 763 C CA . VAL A 1 95 ? 72.536 -5.690 -104.498 1.00 47.12 95 VAL A CA 1
ATOM 764 C C . VAL A 1 95 ? 73.023 -4.243 -104.500 1.00 47.12 95 VAL A C 1
ATOM 766 O O . VAL A 1 95 ? 73.483 -3.741 -103.479 1.00 47.12 95 VAL A O 1
ATOM 769 N N . LYS A 1 96 ? 72.981 -3.577 -105.658 1.00 52.06 96 LYS A N 1
ATOM 770 C CA . LYS A 1 96 ? 73.230 -2.135 -105.768 1.00 52.06 96 LYS A CA 1
ATOM 771 C C . LYS A 1 96 ? 71.988 -1.391 -105.264 1.00 52.06 96 LYS A C 1
ATOM 773 O O . LYS A 1 96 ? 71.191 -0.938 -106.074 1.00 52.06 96 LYS A O 1
ATOM 778 N N . PHE A 1 97 ? 71.830 -1.292 -103.951 1.00 50.75 97 PHE A N 1
ATOM 779 C CA . PHE A 1 97 ? 71.121 -0.160 -103.358 1.00 50.75 97 PHE A CA 1
ATOM 780 C C . PHE A 1 97 ? 72.153 0.938 -103.122 1.00 50.75 97 PHE A C 1
ATOM 782 O O . PHE A 1 97 ? 73.294 0.649 -102.743 1.00 50.75 97 PHE A O 1
ATOM 789 N N . SER A 1 98 ? 71.807 2.191 -103.406 1.00 65.12 98 SER A N 1
ATOM 790 C CA . SER A 1 98 ? 72.693 3.286 -103.029 1.00 65.12 98 SER A CA 1
ATOM 791 C C . SER A 1 98 ? 72.763 3.310 -101.496 1.00 65.12 98 SER A C 1
ATOM 793 O O . SER A 1 98 ? 71.777 3.024 -100.823 1.00 65.12 98 SER A O 1
ATOM 795 N N . ARG A 1 99 ? 73.927 3.605 -100.905 1.00 74.38 99 ARG A N 1
ATOM 796 C CA . ARG A 1 99 ? 74.101 3.701 -99.437 1.00 74.38 99 ARG A CA 1
ATOM 797 C C . ARG A 1 99 ? 73.020 4.573 -98.771 1.00 74.38 99 ARG A C 1
ATOM 799 O O . ARG A 1 99 ? 72.679 4.353 -97.619 1.00 74.38 99 ARG A O 1
ATOM 806 N N . THR A 1 100 ? 72.497 5.534 -99.521 1.00 77.81 100 THR A N 1
ATOM 807 C CA . THR A 1 100 ? 71.379 6.424 -99.207 1.00 77.81 100 THR A CA 1
ATOM 808 C C . THR A 1 100 ? 70.028 5.722 -99.041 1.00 77.81 100 THR A C 1
ATOM 810 O O . THR A 1 100 ? 69.313 6.066 -98.109 1.00 77.81 100 THR A O 1
ATOM 813 N N . ASP A 1 101 ? 69.692 4.716 -99.855 1.00 78.50 101 ASP A N 1
ATOM 814 C CA . ASP A 1 101 ? 68.389 4.025 -99.775 1.00 78.50 101 ASP A CA 1
ATOM 815 C C . ASP A 1 101 ? 68.267 3.202 -98.481 1.00 78.50 101 ASP A C 1
ATOM 817 O O . ASP A 1 101 ? 67.232 3.200 -97.826 1.00 78.50 101 ASP A O 1
ATOM 821 N N . ILE A 1 102 ? 69.364 2.555 -98.068 1.00 83.69 102 ILE A N 1
ATOM 822 C CA . ILE A 1 102 ? 69.436 1.775 -96.819 1.00 83.69 102 ILE A CA 1
ATOM 823 C C . ILE A 1 102 ? 69.348 2.691 -95.593 1.00 83.69 102 ILE A C 1
ATOM 825 O O . ILE A 1 102 ? 68.745 2.331 -94.588 1.00 83.69 102 ILE A O 1
ATOM 829 N N . ILE A 1 103 ? 69.966 3.874 -95.660 1.00 87.50 103 ILE A N 1
ATOM 830 C CA . ILE A 1 103 ? 69.890 4.858 -94.576 1.00 87.50 103 ILE A CA 1
ATOM 831 C C . ILE A 1 103 ? 68.451 5.368 -94.435 1.00 87.50 103 ILE A C 1
ATOM 833 O O . ILE A 1 103 ? 67.952 5.400 -93.317 1.00 87.50 103 ILE A O 1
ATOM 837 N N . SER A 1 104 ? 67.773 5.675 -95.546 1.00 88.56 104 SER A N 1
ATOM 838 C CA . SER A 1 104 ? 66.377 6.134 -95.531 1.00 88.56 104 SER A CA 1
ATOM 839 C C . SER A 1 104 ? 65.416 5.095 -94.941 1.00 88.56 104 SER A C 1
ATOM 841 O O . SER A 1 104 ? 64.558 5.462 -94.147 1.00 88.56 104 SER A O 1
ATOM 843 N N . ASP A 1 105 ? 65.562 3.813 -95.288 1.00 91.00 105 ASP A N 1
ATOM 844 C CA . ASP A 1 105 ? 64.737 2.722 -94.736 1.00 91.00 105 ASP A CA 1
ATOM 845 C C . ASP A 1 105 ? 64.968 2.537 -93.224 1.00 91.00 105 ASP A C 1
ATOM 847 O O . ASP A 1 105 ? 64.029 2.374 -92.450 1.00 91.00 105 ASP A O 1
ATOM 851 N N . LEU A 1 106 ? 66.217 2.647 -92.753 1.00 92.00 106 LEU A N 1
ATOM 852 C CA . LEU A 1 106 ? 66.510 2.607 -91.316 1.00 92.00 106 LEU A CA 1
ATOM 853 C C . LEU A 1 106 ? 65.967 3.832 -90.570 1.00 92.00 106 LEU A C 1
ATOM 855 O O . LEU A 1 106 ? 65.490 3.699 -89.445 1.00 92.00 106 LEU A O 1
ATOM 859 N N . GLU A 1 107 ? 66.034 5.019 -91.170 1.00 91.50 107 GLU A N 1
ATOM 860 C CA . GLU A 1 107 ? 65.433 6.241 -90.623 1.00 91.50 107 GLU A CA 1
ATOM 861 C C . GLU A 1 107 ? 63.898 6.137 -90.548 1.00 91.50 107 GLU A C 1
ATOM 863 O O . GLU A 1 107 ? 63.301 6.537 -89.542 1.00 91.50 107 GLU A O 1
ATOM 868 N N . GLU A 1 108 ? 63.261 5.548 -91.563 1.00 93.31 108 GLU A N 1
ATOM 869 C CA . GLU A 1 108 ? 61.827 5.238 -91.586 1.00 93.31 108 GLU A CA 1
ATOM 870 C C . GLU A 1 108 ? 61.455 4.213 -90.506 1.00 93.31 108 GLU A C 1
ATOM 872 O O . GLU A 1 108 ? 60.594 4.498 -89.676 1.00 93.31 108 GLU A O 1
ATOM 877 N N . GLN A 1 109 ? 62.174 3.090 -90.397 1.00 95.50 109 GLN A N 1
ATOM 878 C CA . GLN A 1 109 ? 61.950 2.090 -89.344 1.00 95.50 109 GLN A CA 1
ATOM 879 C C . GLN A 1 109 ? 62.138 2.672 -87.936 1.00 95.50 109 GLN A C 1
ATOM 881 O O . GLN A 1 109 ? 61.361 2.373 -87.027 1.00 95.50 109 GLN A O 1
ATOM 886 N N . ILE A 1 110 ? 63.145 3.530 -87.732 1.00 94.50 110 ILE A N 1
ATOM 887 C CA . ILE A 1 110 ? 63.328 4.244 -86.460 1.00 94.50 110 ILE A CA 1
ATOM 888 C C . ILE A 1 110 ? 62.133 5.167 -86.190 1.00 94.50 110 ILE A C 1
ATOM 890 O O . ILE A 1 110 ? 61.660 5.226 -85.052 1.00 94.50 110 ILE A O 1
ATOM 894 N N . SER A 1 111 ? 61.616 5.858 -87.208 1.00 95.62 111 SER A N 1
ATOM 895 C CA . SER A 1 111 ? 60.445 6.738 -87.084 1.00 95.62 111 SER A CA 1
ATOM 896 C C . SER A 1 111 ? 59.177 5.952 -86.738 1.00 95.62 111 SER A C 1
ATOM 898 O O . SER A 1 111 ? 58.453 6.328 -85.814 1.00 95.62 111 SER A O 1
ATOM 900 N N . GLU A 1 112 ? 58.937 4.824 -87.408 1.00 95.88 112 GLU A N 1
ATOM 901 C CA . GLU A 1 112 ? 57.803 3.933 -87.148 1.00 95.88 112 GLU A CA 1
ATOM 902 C C . GLU A 1 112 ? 57.862 3.322 -85.745 1.00 95.88 112 GLU A C 1
ATOM 904 O O . GLU A 1 112 ? 56.884 3.383 -84.996 1.00 95.88 112 GLU A O 1
ATOM 909 N N . LEU A 1 113 ? 59.018 2.785 -85.340 1.00 96.56 113 LEU A N 1
ATOM 910 C CA . LEU A 1 113 ? 59.207 2.239 -83.994 1.00 96.56 113 LEU A CA 1
ATOM 911 C C . LEU A 1 113 ? 59.032 3.315 -82.920 1.00 96.56 113 LEU A C 1
ATOM 913 O O . LEU A 1 113 ? 58.420 3.051 -81.884 1.00 96.56 113 LEU A O 1
ATOM 917 N N . THR A 1 114 ? 59.514 4.533 -83.172 1.00 94.94 114 THR A N 1
ATOM 918 C CA . THR A 1 114 ? 59.314 5.670 -82.265 1.00 94.94 114 THR A CA 1
ATOM 919 C C . THR A 1 114 ? 57.826 6.000 -82.134 1.00 94.94 114 THR A C 1
ATOM 921 O O . THR A 1 114 ? 57.323 6.104 -81.014 1.00 94.94 114 THR A O 1
ATOM 924 N N . ALA A 1 115 ? 57.088 6.064 -83.247 1.00 96.31 115 ALA A N 1
ATOM 925 C CA . ALA A 1 115 ? 55.647 6.308 -83.237 1.00 96.31 115 ALA A CA 1
ATOM 926 C C . ALA A 1 115 ? 54.871 5.209 -82.485 1.00 96.31 115 ALA A C 1
ATOM 928 O O . ALA A 1 115 ? 53.957 5.519 -81.713 1.00 96.31 115 ALA A O 1
ATOM 929 N N . ILE A 1 116 ? 55.258 3.937 -82.650 1.00 96.62 116 ILE A N 1
ATOM 930 C CA . ILE A 1 116 ? 54.666 2.800 -81.928 1.00 96.62 116 ILE A CA 1
ATOM 931 C C . ILE A 1 116 ? 54.940 2.907 -80.422 1.00 96.62 116 ILE A C 1
ATOM 933 O O . ILE A 1 116 ? 54.012 2.765 -79.626 1.00 96.62 116 ILE A O 1
ATOM 937 N N . ILE A 1 117 ? 56.179 3.195 -80.009 1.00 96.38 117 ILE A N 1
ATOM 938 C CA . ILE A 1 117 ? 56.542 3.340 -78.589 1.00 96.38 117 ILE A CA 1
ATOM 939 C C . ILE A 1 117 ? 55.774 4.499 -77.948 1.00 96.38 117 ILE A C 1
ATOM 941 O O . ILE A 1 117 ? 55.236 4.362 -76.847 1.00 96.38 117 ILE A O 1
ATOM 945 N N . GLU A 1 118 ? 55.680 5.641 -78.625 1.00 96.38 118 GLU A N 1
ATOM 946 C CA . GLU A 1 118 ? 54.907 6.779 -78.133 1.00 96.38 118 GLU A CA 1
ATOM 947 C C . GLU A 1 118 ? 53.416 6.459 -78.013 1.00 96.38 118 GLU A C 1
ATOM 949 O O . GLU A 1 118 ? 52.782 6.843 -77.026 1.00 96.38 118 GLU A O 1
ATOM 954 N N . GLN A 1 119 ? 52.854 5.733 -78.983 1.00 96.56 119 GLN A N 1
ATOM 955 C CA . GLN A 1 119 ? 51.468 5.283 -78.931 1.00 96.56 119 GLN A CA 1
ATOM 956 C C . GLN A 1 119 ? 51.234 4.337 -77.751 1.00 96.56 119 GLN A C 1
ATOM 958 O O . GLN A 1 119 ? 50.322 4.566 -76.959 1.00 96.56 119 GLN A O 1
ATOM 963 N N . MET A 1 120 ? 52.107 3.346 -77.561 1.00 96.38 120 MET A N 1
ATOM 964 C CA . MET A 1 120 ? 52.043 2.433 -76.418 1.00 96.38 120 MET A CA 1
ATOM 965 C C . MET A 1 120 ? 52.142 3.173 -75.080 1.00 96.38 120 MET A C 1
ATOM 967 O O . MET A 1 120 ? 51.413 2.847 -74.143 1.00 96.38 120 MET A O 1
ATOM 971 N N . ASN A 1 121 ? 52.998 4.193 -74.980 1.00 97.00 121 ASN A N 1
ATOM 972 C CA . ASN A 1 121 ? 53.114 5.013 -73.775 1.00 97.00 121 ASN A CA 1
ATOM 973 C C . ASN A 1 121 ? 51.828 5.804 -73.493 1.00 97.00 121 ASN A C 1
ATOM 975 O O . ASN A 1 121 ? 51.374 5.839 -72.346 1.00 97.00 121 ASN A O 1
ATOM 979 N N . ARG A 1 122 ? 51.212 6.400 -74.524 1.00 96.75 122 ARG A N 1
ATOM 980 C CA . ARG A 1 122 ? 49.915 7.086 -74.398 1.00 96.75 122 ARG A CA 1
ATOM 981 C C . ARG A 1 122 ? 48.816 6.124 -73.949 1.00 96.75 122 ARG A C 1
ATOM 983 O O . ARG A 1 122 ? 48.071 6.441 -73.020 1.00 96.75 122 ARG A O 1
ATOM 990 N N . ASP A 1 123 ? 48.747 4.942 -74.553 1.00 97.25 123 ASP A N 1
ATOM 991 C CA . ASP A 1 123 ? 47.737 3.933 -74.228 1.00 97.25 123 ASP A CA 1
ATOM 992 C C . ASP A 1 123 ? 47.925 3.377 -72.813 1.00 97.25 123 ASP A C 1
ATOM 994 O O . ASP A 1 123 ? 46.952 3.259 -72.066 1.00 97.25 123 ASP A O 1
ATOM 998 N N . HIS A 1 124 ? 49.167 3.119 -72.391 1.00 96.88 124 HIS A N 1
ATOM 999 C CA . HIS A 1 124 ? 49.471 2.681 -71.030 1.00 96.88 124 HIS A CA 1
ATOM 1000 C C . HIS A 1 124 ? 49.052 3.726 -69.989 1.00 96.88 124 HIS A C 1
ATOM 1002 O O . HIS A 1 124 ? 48.367 3.392 -69.021 1.00 96.88 124 HIS A O 1
ATOM 1008 N N . GLN A 1 125 ? 49.395 5.000 -70.207 1.00 97.06 125 GLN A N 1
ATOM 1009 C CA . GLN A 1 125 ? 48.991 6.095 -69.320 1.00 97.06 125 GLN A CA 1
ATOM 1010 C C . GLN A 1 125 ? 47.465 6.255 -69.270 1.00 97.06 125 GLN A C 1
ATOM 1012 O O . GLN A 1 125 ? 46.893 6.439 -68.192 1.00 97.06 125 GLN A O 1
ATOM 1017 N N . SER A 1 126 ? 46.788 6.146 -70.417 1.00 97.50 126 SER A N 1
ATOM 1018 C CA . SER A 1 126 ? 45.325 6.198 -70.505 1.00 97.50 126 SER A CA 1
ATOM 1019 C C . SER A 1 126 ? 44.667 5.046 -69.737 1.00 97.50 126 SER A C 1
ATOM 1021 O O . SER A 1 126 ? 43.792 5.275 -68.897 1.00 97.50 126 SER A O 1
ATOM 1023 N N . ALA A 1 127 ? 45.138 3.812 -69.944 1.00 97.12 127 ALA A N 1
ATOM 1024 C CA . ALA A 1 127 ? 44.645 2.626 -69.251 1.00 97.12 127 ALA A CA 1
ATOM 1025 C C . ALA A 1 127 ? 44.888 2.703 -67.736 1.00 97.12 127 ALA A C 1
ATOM 1027 O O . ALA A 1 127 ? 43.990 2.393 -66.949 1.00 97.12 127 ALA A O 1
ATOM 1028 N N . GLN A 1 128 ? 46.065 3.176 -67.315 1.00 96.94 128 GLN A N 1
ATOM 1029 C CA . GLN A 1 128 ? 46.390 3.383 -65.904 1.00 96.94 128 GLN A CA 1
ATOM 1030 C C . GLN A 1 128 ? 45.456 4.417 -65.263 1.00 96.94 128 GLN A C 1
ATOM 1032 O O . GLN A 1 128 ? 44.922 4.176 -64.178 1.00 96.94 128 GLN A O 1
ATOM 1037 N N . LYS A 1 129 ? 45.203 5.545 -65.940 1.00 97.38 129 LYS A N 1
ATOM 1038 C CA . LYS A 1 129 ? 44.278 6.583 -65.465 1.00 97.38 129 LYS A CA 1
ATOM 1039 C C . LYS A 1 129 ? 42.842 6.067 -65.374 1.00 97.38 129 LYS A C 1
ATOM 1041 O O . LYS A 1 129 ? 42.170 6.312 -64.375 1.00 97.38 129 LYS A O 1
ATOM 1046 N N . LEU A 1 130 ? 42.378 5.321 -66.379 1.00 97.56 130 LEU A N 1
ATOM 1047 C CA . LEU A 1 130 ? 41.054 4.697 -66.370 1.00 97.56 130 LEU A CA 1
ATOM 1048 C C . LEU A 1 130 ? 40.902 3.725 -65.194 1.00 97.56 130 LEU A C 1
ATOM 1050 O O . LEU A 1 130 ? 39.887 3.753 -64.495 1.00 97.56 130 LEU A O 1
ATOM 1054 N N . LEU A 1 131 ? 41.917 2.889 -64.954 1.00 97.06 131 LEU A N 1
ATOM 1055 C CA . LEU A 1 131 ? 41.923 1.953 -63.836 1.00 97.06 131 LEU A CA 1
ATOM 1056 C C . LEU A 1 131 ? 41.913 2.688 -62.491 1.00 97.06 131 LEU A C 1
ATOM 1058 O O . LEU A 1 131 ? 41.120 2.323 -61.625 1.00 97.06 131 LEU A O 1
ATOM 1062 N N . SER A 1 132 ? 42.726 3.738 -62.332 1.00 97.38 132 SER A N 1
ATOM 1063 C CA . SER A 1 132 ? 42.736 4.577 -61.125 1.00 97.38 132 SER A CA 1
ATOM 1064 C C . SER A 1 132 ? 41.352 5.160 -60.850 1.00 97.38 132 SER A C 1
ATOM 1066 O O . SER A 1 132 ? 40.795 4.934 -59.781 1.00 97.38 132 SER A O 1
ATOM 1068 N N . ASN A 1 133 ? 40.738 5.796 -61.852 1.00 97.38 133 ASN A N 1
ATOM 1069 C CA . ASN A 1 133 ? 39.401 6.378 -61.724 1.00 97.38 133 ASN A CA 1
ATOM 1070 C C . ASN A 1 133 ? 38.347 5.326 -61.340 1.00 97.38 133 ASN A C 1
ATOM 1072 O O . ASN A 1 133 ? 37.471 5.586 -60.516 1.00 97.38 133 ASN A O 1
ATOM 1076 N N . LYS A 1 134 ? 38.428 4.119 -61.916 1.00 97.75 134 LYS A N 1
ATOM 1077 C CA . LYS A 1 134 ? 37.524 3.011 -61.577 1.00 97.75 134 LYS A CA 1
ATOM 1078 C C . LYS A 1 134 ? 37.718 2.538 -60.133 1.00 97.75 134 LYS A C 1
ATOM 1080 O O . LYS A 1 134 ? 36.739 2.215 -59.462 1.00 97.75 134 LYS A O 1
ATOM 1085 N N . MET A 1 135 ? 38.960 2.493 -59.652 1.00 96.56 135 MET A N 1
ATOM 1086 C CA . MET A 1 135 ? 39.263 2.148 -58.262 1.00 96.56 135 MET A CA 1
ATOM 1087 C C . MET A 1 135 ? 38.762 3.221 -57.294 1.00 96.56 135 MET A C 1
ATOM 1089 O O . MET A 1 135 ? 38.175 2.873 -56.269 1.00 96.56 135 MET A O 1
ATOM 1093 N N . ASP A 1 136 ? 38.909 4.499 -57.637 1.00 97.50 136 ASP A N 1
ATOM 1094 C CA . ASP A 1 136 ? 38.399 5.614 -56.836 1.00 97.50 136 ASP A CA 1
ATOM 1095 C C . ASP A 1 136 ? 36.870 5.597 -56.749 1.00 97.50 136 ASP A C 1
ATOM 1097 O O . ASP A 1 136 ? 36.315 5.727 -55.655 1.00 97.50 136 ASP A O 1
ATOM 1101 N N . LEU A 1 137 ? 36.187 5.341 -57.871 1.00 97.75 137 LEU A N 1
ATOM 1102 C CA . LEU A 1 137 ? 34.731 5.198 -57.901 1.00 97.75 137 LEU A CA 1
ATOM 1103 C C . LEU A 1 137 ? 34.272 4.047 -56.999 1.00 97.75 137 LEU A C 1
ATOM 1105 O O . LEU A 1 137 ? 33.412 4.238 -56.142 1.00 97.75 137 LEU A O 1
ATOM 1109 N N . ARG A 1 138 ? 34.907 2.874 -57.113 1.00 97.75 138 ARG A N 1
ATOM 1110 C CA . ARG A 1 138 ? 34.589 1.718 -56.262 1.00 97.75 138 ARG A CA 1
ATOM 1111 C C . ARG A 1 138 ? 34.833 2.016 -54.780 1.00 97.75 138 ARG A C 1
ATOM 1113 O O . ARG A 1 138 ? 34.053 1.598 -53.925 1.00 97.75 138 ARG A O 1
ATOM 1120 N N . CYS A 1 139 ? 35.908 2.735 -54.458 1.00 96.75 139 CYS A N 1
ATOM 1121 C CA . CYS A 1 139 ? 36.191 3.174 -53.094 1.00 96.75 139 CYS A CA 1
ATOM 1122 C C . CYS A 1 139 ? 35.112 4.132 -52.570 1.00 96.75 139 CYS A C 1
ATOM 1124 O O . CYS A 1 139 ? 34.711 4.008 -51.412 1.00 96.75 139 CYS A O 1
ATOM 1126 N N . ALA A 1 140 ? 34.635 5.067 -53.395 1.00 97.56 140 ALA A N 1
ATOM 1127 C CA . ALA A 1 140 ? 33.566 5.993 -53.031 1.00 97.56 140 ALA A CA 1
ATOM 1128 C C . ALA A 1 140 ? 32.232 5.264 -52.800 1.00 97.56 140 ALA A C 1
ATOM 1130 O O . ALA A 1 140 ? 31.605 5.461 -51.760 1.00 97.56 140 ALA A O 1
ATOM 1131 N N . GLU A 1 141 ? 31.848 4.359 -53.703 1.00 97.81 141 GLU A N 1
ATOM 1132 C CA . GLU A 1 141 ? 30.639 3.534 -53.574 1.00 97.81 141 GLU A CA 1
ATOM 1133 C C . GLU A 1 141 ? 30.665 2.682 -52.299 1.00 97.81 141 GLU A C 1
ATOM 1135 O O . GLU A 1 141 ? 29.692 2.643 -51.543 1.00 97.81 141 GLU A O 1
ATOM 1140 N N . MET A 1 142 ? 31.796 2.026 -52.015 1.00 97.56 142 MET A N 1
ATOM 1141 C CA . MET A 1 142 ? 31.937 1.193 -50.821 1.00 97.56 142 MET A CA 1
ATOM 1142 C C . MET A 1 142 ? 31.848 2.020 -49.533 1.00 97.56 142 MET A C 1
ATOM 1144 O O . MET A 1 142 ? 31.184 1.600 -48.585 1.00 97.56 142 MET A O 1
ATOM 1148 N N . LYS A 1 143 ? 32.472 3.206 -49.502 1.00 97.69 143 LYS A N 1
ATOM 1149 C CA . LYS A 1 143 ? 32.357 4.137 -48.369 1.00 97.69 143 LYS A CA 1
ATOM 1150 C C . LYS A 1 143 ? 30.911 4.579 -48.162 1.00 97.69 143 LYS A C 1
ATOM 1152 O O . LYS A 1 143 ? 30.406 4.484 -47.048 1.00 97.69 143 LYS A O 1
ATOM 1157 N N . GLN A 1 144 ? 30.226 4.980 -49.231 1.00 98.00 144 GLN A N 1
ATOM 1158 C CA . GLN A 1 144 ? 28.834 5.416 -49.160 1.00 98.00 144 GLN A CA 1
ATOM 1159 C C . GLN A 1 144 ? 27.910 4.295 -48.666 1.00 98.00 144 GLN A C 1
ATOM 1161 O O . GLN A 1 144 ? 27.053 4.530 -47.815 1.00 98.00 144 GLN A O 1
ATOM 1166 N N . LYS A 1 145 ? 28.096 3.062 -49.155 1.00 98.12 145 LYS A N 1
ATOM 1167 C CA . LYS A 1 145 ? 27.329 1.899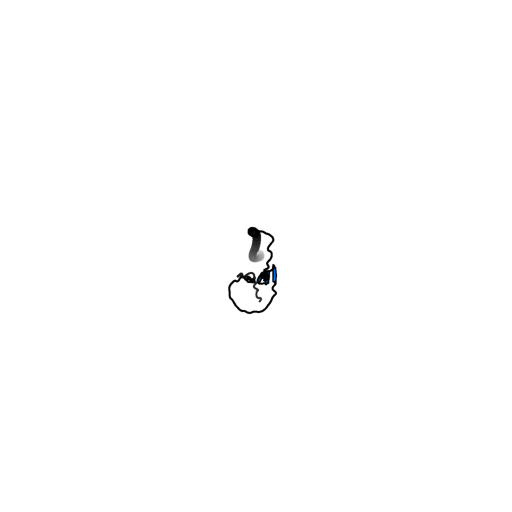 -48.693 1.00 98.12 145 LYS A CA 1
ATOM 1168 C C . LYS A 1 145 ? 27.522 1.668 -47.195 1.00 98.12 145 LYS A C 1
ATOM 1170 O O . LYS A 1 145 ? 26.536 1.549 -46.474 1.00 98.12 145 LYS A O 1
ATOM 1175 N N . PHE A 1 146 ? 28.769 1.668 -46.728 1.00 97.81 146 PHE A N 1
ATOM 1176 C CA . PHE A 1 146 ? 29.077 1.504 -45.309 1.00 97.81 146 PHE A CA 1
ATOM 1177 C C . PHE A 1 146 ? 28.445 2.608 -44.449 1.00 97.81 146 PHE A C 1
ATOM 1179 O O . PHE A 1 146 ? 27.879 2.336 -43.392 1.00 97.81 146 PHE A O 1
ATOM 1186 N N . GLU A 1 147 ? 28.500 3.862 -44.900 1.00 98.19 147 GLU A N 1
ATOM 1187 C CA . GLU A 1 147 ? 27.874 4.984 -44.197 1.00 98.19 147 GLU A CA 1
ATOM 1188 C C . GLU A 1 147 ? 26.350 4.850 -44.111 1.00 98.19 147 GLU A C 1
ATOM 1190 O O . GLU A 1 147 ? 25.769 5.135 -43.059 1.00 98.19 147 GLU A O 1
ATOM 1195 N N . ASN A 1 148 ? 25.707 4.401 -45.190 1.00 97.75 148 ASN A N 1
ATOM 1196 C CA . ASN A 1 148 ? 24.267 4.163 -45.226 1.00 97.75 148 ASN A CA 1
ATOM 1197 C C . ASN A 1 148 ? 23.869 3.016 -44.289 1.00 97.75 148 ASN A C 1
ATOM 1199 O O . ASN A 1 148 ? 23.015 3.212 -43.428 1.00 97.75 148 ASN A O 1
ATOM 1203 N N . GLU A 1 149 ? 24.546 1.869 -44.374 1.00 98.19 149 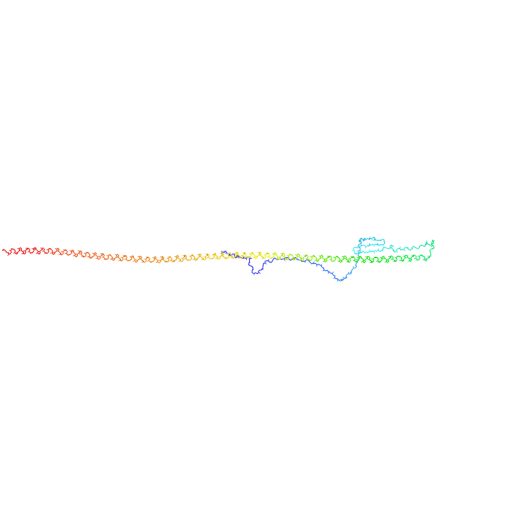GLU A N 1
ATOM 1204 C CA . GLU A 1 149 ? 24.302 0.720 -43.490 1.00 98.19 149 GLU A CA 1
ATOM 1205 C C . GLU A 1 149 ? 24.500 1.091 -42.016 1.00 98.19 149 GLU A C 1
ATOM 1207 O O . GLU A 1 149 ? 23.666 0.775 -41.169 1.00 98.19 149 GLU A O 1
ATOM 1212 N N . ASN A 1 150 ? 25.560 1.838 -41.695 1.00 97.38 150 ASN A N 1
ATOM 1213 C CA . ASN A 1 150 ? 25.806 2.314 -40.336 1.00 97.38 150 ASN A CA 1
ATOM 1214 C C . ASN A 1 150 ? 24.711 3.283 -39.858 1.00 97.38 150 ASN A C 1
ATOM 1216 O O . ASN A 1 150 ? 24.321 3.270 -38.689 1.00 97.38 150 ASN A O 1
ATOM 1220 N N . ARG A 1 151 ? 24.197 4.142 -40.746 1.00 98.25 151 ARG A N 1
ATOM 1221 C CA . ARG A 1 151 ? 23.094 5.057 -40.428 1.00 98.25 151 ARG A CA 1
ATOM 1222 C C . ARG A 1 151 ? 21.808 4.289 -40.142 1.00 98.25 151 ARG A C 1
ATOM 1224 O O . ARG A 1 151 ? 21.128 4.609 -39.168 1.00 98.25 151 ARG A O 1
ATOM 1231 N N . ASP A 1 152 ? 21.490 3.298 -40.961 1.00 97.88 152 ASP A N 1
ATOM 1232 C CA . ASP A 1 152 ? 20.276 2.499 -40.815 1.00 97.88 152 ASP A CA 1
ATOM 1233 C C . ASP A 1 152 ? 20.345 1.605 -39.577 1.00 97.88 152 ASP A C 1
ATOM 1235 O O . ASP A 1 152 ? 19.394 1.578 -38.797 1.00 97.88 152 ASP A O 1
ATOM 1239 N N . LEU A 1 153 ? 21.506 1.005 -39.299 1.00 98.12 153 LEU A N 1
ATOM 1240 C CA . LEU A 1 153 ? 21.742 0.248 -38.071 1.00 98.12 153 LEU A CA 1
ATOM 1241 C C . LEU A 1 153 ? 21.560 1.121 -36.821 1.00 98.12 153 LEU A C 1
ATOM 1243 O O . LEU A 1 153 ? 20.876 0.727 -35.878 1.00 98.12 153 LEU A O 1
ATOM 1247 N N . LYS A 1 154 ? 22.111 2.343 -36.817 1.00 98.00 154 LYS A N 1
ATOM 1248 C CA . LYS A 1 154 ? 21.929 3.291 -35.704 1.00 98.00 154 LYS A CA 1
ATOM 1249 C C . LYS A 1 154 ? 20.467 3.692 -35.513 1.00 98.00 154 LYS A C 1
ATOM 1251 O O . LYS A 1 154 ? 20.025 3.833 -34.373 1.00 98.00 154 LYS A O 1
ATOM 1256 N N . LYS A 1 155 ? 19.716 3.885 -36.602 1.00 98.19 155 LYS A N 1
ATOM 1257 C CA . LYS A 1 155 ? 18.278 4.184 -36.537 1.00 98.19 155 LYS A CA 1
ATOM 1258 C C . LYS A 1 155 ? 17.489 3.003 -35.977 1.00 98.19 155 LYS A C 1
ATOM 1260 O O . LYS A 1 155 ? 16.682 3.215 -35.080 1.00 98.19 155 LYS A O 1
ATOM 1265 N N . ALA A 1 156 ? 17.744 1.788 -36.460 1.00 98.19 156 ALA A N 1
ATOM 1266 C CA . ALA A 1 156 ? 17.095 0.575 -35.970 1.00 98.19 156 ALA A CA 1
ATOM 1267 C C . ALA A 1 156 ? 17.355 0.374 -34.471 1.00 98.19 156 ALA A C 1
ATOM 1269 O O . ALA A 1 156 ? 16.411 0.246 -33.699 1.00 98.19 156 ALA A O 1
ATOM 1270 N N . HIS A 1 157 ? 18.614 0.489 -34.040 1.00 98.12 157 HIS A N 1
ATOM 1271 C CA . HIS A 1 157 ? 18.974 0.400 -32.626 1.00 98.12 157 HIS A CA 1
ATOM 1272 C C . HIS A 1 157 ? 18.271 1.467 -31.774 1.00 98.12 157 HIS A C 1
ATOM 1274 O O . HIS A 1 157 ? 17.772 1.175 -30.691 1.00 98.12 157 HIS A O 1
ATOM 1280 N N . LYS A 1 158 ? 18.183 2.713 -32.262 1.00 98.38 158 LYS A N 1
ATOM 1281 C CA . LYS A 1 158 ? 17.439 3.772 -31.563 1.00 98.38 158 LYS A CA 1
ATOM 1282 C C . LYS A 1 158 ? 15.956 3.411 -31.407 1.00 98.38 158 LYS A C 1
ATOM 1284 O O . LYS A 1 158 ? 15.410 3.600 -30.325 1.00 98.38 158 LYS A O 1
ATOM 1289 N N . LEU A 1 159 ? 15.326 2.890 -32.459 1.00 98.31 159 LEU A N 1
ATOM 1290 C CA . LEU A 1 159 ? 13.924 2.467 -32.429 1.00 98.31 159 LEU A CA 1
ATOM 1291 C C . LEU A 1 159 ? 13.695 1.289 -31.476 1.00 98.31 159 LEU A C 1
ATOM 1293 O O . LEU A 1 159 ? 12.702 1.269 -30.753 1.00 98.31 159 LEU A O 1
ATOM 1297 N N . GLU A 1 160 ? 14.608 0.320 -31.443 1.00 98.06 160 GLU A N 1
ATOM 1298 C CA . GLU A 1 160 ? 14.539 -0.808 -30.511 1.00 98.06 160 GLU A CA 1
ATOM 1299 C C . GLU A 1 160 ? 14.667 -0.354 -29.058 1.00 98.06 160 GLU A C 1
ATOM 1301 O O . GLU A 1 160 ? 13.881 -0.789 -28.217 1.00 98.06 160 GLU A O 1
ATOM 1306 N N . LEU A 1 161 ? 15.597 0.563 -28.770 1.00 98.19 161 LEU A N 1
ATOM 1307 C CA . LEU A 1 161 ? 15.733 1.154 -27.441 1.00 98.19 161 LEU A CA 1
ATOM 1308 C C . LEU A 1 161 ? 14.476 1.912 -27.022 1.00 98.19 161 LEU A C 1
ATOM 1310 O O . LEU A 1 161 ? 14.018 1.739 -25.899 1.00 98.19 161 LEU A O 1
ATOM 1314 N N . GLU A 1 162 ? 13.893 2.710 -27.915 1.00 98.31 162 GLU A N 1
ATOM 1315 C CA . GLU A 1 162 ? 12.663 3.451 -27.630 1.00 98.31 162 GLU A CA 1
ATOM 1316 C C . GLU A 1 162 ? 11.479 2.504 -27.386 1.00 98.31 162 GLU A C 1
ATOM 1318 O O . GLU A 1 162 ? 10.720 2.672 -26.430 1.00 98.31 162 GLU A O 1
ATOM 1323 N N . LYS A 1 163 ? 11.348 1.448 -28.197 1.00 98.31 163 LYS A N 1
ATOM 1324 C CA . LYS A 1 163 ? 10.334 0.406 -27.998 1.00 98.31 163 LYS A CA 1
ATOM 1325 C C . LYS A 1 163 ? 10.515 -0.300 -26.654 1.00 98.31 163 LYS A C 1
ATOM 1327 O O . LYS A 1 163 ? 9.537 -0.511 -25.936 1.00 98.31 163 LYS A O 1
ATOM 1332 N N . LEU A 1 164 ? 11.753 -0.652 -26.312 1.00 98.06 164 LEU A N 1
ATOM 1333 C CA . LEU A 1 164 ? 12.082 -1.306 -25.052 1.00 98.06 164 LEU A CA 1
ATOM 1334 C C . LEU A 1 164 ? 11.788 -0.383 -23.863 1.00 98.06 164 LEU A C 1
ATOM 1336 O O . LEU A 1 164 ? 11.118 -0.797 -22.919 1.00 98.06 164 LEU A O 1
ATOM 1340 N N . GLU A 1 165 ? 12.206 0.879 -23.932 1.00 98.38 165 GLU A N 1
ATOM 1341 C CA . GLU A 1 165 ? 11.935 1.893 -22.912 1.00 98.38 165 GLU A CA 1
ATOM 1342 C C . GLU A 1 165 ? 10.430 2.074 -22.683 1.00 98.38 165 GLU A C 1
ATOM 1344 O O . GLU A 1 165 ? 9.976 2.085 -21.537 1.00 98.38 165 GLU A O 1
ATOM 1349 N N . ASN A 1 166 ? 9.640 2.154 -23.756 1.00 98.19 166 ASN A N 1
ATOM 1350 C CA . ASN A 1 166 ? 8.186 2.262 -23.659 1.00 98.19 166 ASN A CA 1
ATOM 1351 C C . ASN A 1 166 ? 7.566 1.013 -23.018 1.00 98.19 166 ASN A C 1
ATOM 1353 O O . ASN A 1 166 ? 6.750 1.142 -22.107 1.00 98.19 166 ASN A O 1
ATOM 1357 N N . SER A 1 167 ? 8.021 -0.186 -23.395 1.00 98.06 167 SER A N 1
ATOM 1358 C CA . SER A 1 167 ? 7.541 -1.429 -22.778 1.00 98.06 167 SER A CA 1
ATOM 1359 C C . SER A 1 167 ? 7.836 -1.495 -21.274 1.00 98.06 167 SER A C 1
ATOM 1361 O O . SER A 1 167 ? 6.963 -1.872 -20.493 1.00 98.06 167 SER A O 1
ATOM 1363 N N . TYR A 1 168 ? 9.019 -1.044 -20.839 1.00 98.12 168 TYR A N 1
ATOM 1364 C CA . TYR A 1 168 ? 9.357 -0.955 -19.418 1.00 98.12 168 TYR A CA 1
ATOM 1365 C C . TYR A 1 168 ? 8.519 0.094 -18.691 1.00 98.12 168 TYR A C 1
ATOM 1367 O O . TYR A 1 168 ? 8.077 -0.154 -17.571 1.00 98.12 168 TYR A O 1
ATOM 1375 N N . LYS A 1 169 ? 8.278 1.257 -19.309 1.00 98.56 169 LYS A N 1
ATOM 1376 C CA . LYS A 1 169 ? 7.406 2.291 -18.733 1.00 98.56 169 LYS A CA 1
ATOM 1377 C C . LYS A 1 169 ? 5.991 1.766 -18.518 1.00 98.56 169 LYS A C 1
ATOM 1379 O O . LYS A 1 169 ? 5.407 2.040 -17.473 1.00 98.56 169 LYS A O 1
ATOM 1384 N N . ASP A 1 170 ? 5.452 1.013 -19.468 1.00 98.31 170 ASP A N 1
ATOM 1385 C CA . ASP A 1 170 ? 4.102 0.468 -19.359 1.00 98.31 170 ASP A CA 1
ATOM 1386 C C . ASP A 1 170 ? 4.028 -0.677 -18.344 1.00 98.31 170 ASP A C 1
ATOM 1388 O O . ASP A 1 170 ? 3.153 -0.653 -17.478 1.00 98.31 170 ASP A O 1
ATOM 1392 N N . ALA A 1 171 ? 5.003 -1.592 -18.337 1.00 98.38 171 ALA A N 1
ATOM 1393 C CA . ALA A 1 171 ? 5.116 -2.617 -17.296 1.00 98.38 171 ALA A CA 1
ATOM 1394 C C . ALA A 1 171 ? 5.225 -1.997 -15.891 1.00 98.38 171 ALA A C 1
ATOM 1396 O O . ALA A 1 171 ? 4.560 -2.440 -14.957 1.00 98.38 171 ALA A O 1
ATOM 1397 N N . LEU A 1 172 ? 5.997 -0.916 -15.745 1.00 98.19 172 LEU A N 1
ATOM 1398 C CA . LEU A 1 172 ? 6.136 -0.200 -14.479 1.00 98.19 172 LEU A CA 1
ATOM 1399 C C . LEU A 1 172 ? 4.824 0.458 -14.031 1.00 98.19 172 LEU A C 1
ATOM 1401 O O . LEU A 1 172 ? 4.539 0.481 -12.837 1.00 98.19 172 LEU A O 1
ATOM 1405 N N . LYS A 1 173 ? 4.025 1.011 -14.953 1.00 98.38 173 LYS A N 1
ATOM 1406 C CA . LYS A 1 173 ? 2.702 1.569 -14.618 1.00 98.38 173 LYS A CA 1
ATOM 1407 C C . LYS A 1 173 ? 1.756 0.480 -14.117 1.00 98.38 173 LYS A C 1
ATOM 1409 O O . LYS A 1 173 ? 1.080 0.700 -13.117 1.00 98.38 173 LYS A O 1
ATOM 1414 N N . VAL A 1 174 ? 1.740 -0.676 -14.782 1.00 98.38 174 VAL A N 1
ATOM 1415 C CA . VAL A 1 174 ? 0.910 -1.823 -14.385 1.00 98.38 174 VAL A CA 1
ATOM 1416 C C . VAL A 1 174 ? 1.323 -2.335 -13.007 1.00 98.38 174 VAL A C 1
ATOM 1418 O O . VAL A 1 174 ? 0.472 -2.485 -12.135 1.00 98.38 174 VAL A O 1
ATOM 1421 N N . GLU A 1 175 ? 2.622 -2.523 -12.769 1.00 97.94 175 GLU A N 1
ATOM 1422 C CA . GLU A 1 175 ? 3.114 -3.000 -11.473 1.00 97.94 175 GLU A CA 1
ATOM 1423 C C . GLU A 1 175 ? 2.826 -1.995 -10.349 1.00 97.94 175 GLU A C 1
ATOM 1425 O O . GLU A 1 175 ? 2.411 -2.382 -9.261 1.00 97.94 175 GLU A O 1
ATOM 1430 N N . LYS A 1 176 ? 2.967 -0.687 -10.614 1.00 98.31 176 LYS A N 1
ATOM 1431 C CA . LYS A 1 176 ? 2.590 0.360 -9.653 1.00 98.31 176 LYS A CA 1
ATOM 1432 C C . LYS A 1 176 ? 1.103 0.323 -9.310 1.00 98.31 176 LYS A C 1
ATOM 1434 O O . LYS A 1 176 ? 0.771 0.446 -8.136 1.00 98.31 176 LYS A O 1
ATOM 1439 N N . ALA A 1 177 ? 0.231 0.152 -10.304 1.00 98.19 177 ALA A N 1
ATOM 1440 C CA . ALA A 1 177 ? -1.208 0.049 -10.079 1.00 98.19 177 ALA A CA 1
ATOM 1441 C C . ALA A 1 177 ? -1.558 -1.200 -9.250 1.00 98.19 177 ALA A C 1
ATOM 1443 O O . ALA A 1 177 ? -2.254 -1.083 -8.248 1.00 98.19 177 ALA A O 1
ATOM 1444 N N . SER A 1 178 ? -0.985 -2.356 -9.598 1.00 98.31 178 SER A N 1
ATOM 1445 C CA . SER A 1 178 ? -1.133 -3.617 -8.853 1.00 98.31 178 SER A CA 1
ATOM 1446 C C . SER A 1 178 ? -0.648 -3.501 -7.401 1.00 98.31 178 SER A C 1
ATOM 1448 O O . SER A 1 178 ? -1.320 -3.933 -6.466 1.00 98.31 178 SER A O 1
ATOM 1450 N N . ALA A 1 179 ? 0.509 -2.871 -7.175 1.00 98.19 179 ALA A N 1
ATOM 1451 C CA . ALA A 1 179 ? 1.024 -2.636 -5.828 1.00 98.19 179 ALA A CA 1
ATOM 1452 C C . ALA A 1 179 ? 0.138 -1.669 -5.026 1.00 98.19 179 ALA A C 1
ATOM 1454 O O . ALA A 1 179 ? -0.072 -1.876 -3.831 1.00 98.19 179 ALA A O 1
ATOM 1455 N N . GLN A 1 180 ? -0.392 -0.626 -5.669 1.00 98.31 180 GLN A N 1
ATOM 1456 C CA . GLN A 1 180 ? -1.291 0.335 -5.037 1.00 98.31 180 GLN A CA 1
ATOM 1457 C C . GLN A 1 180 ? -2.634 -0.299 -4.647 1.00 98.31 180 GLN A C 1
ATOM 1459 O O . GLN A 1 180 ? -3.101 -0.064 -3.537 1.00 98.31 180 GLN A O 1
ATOM 1464 N N . GLU A 1 181 ? -3.212 -1.133 -5.511 1.00 98.31 181 GLU A N 1
ATOM 1465 C CA . GLU A 1 181 ? -4.430 -1.904 -5.227 1.00 98.31 181 GLU A CA 1
ATOM 1466 C C . GLU A 1 181 ? -4.236 -2.816 -4.008 1.00 98.31 181 GLU A C 1
ATOM 1468 O O . GLU A 1 181 ? -5.001 -2.744 -3.048 1.00 98.31 181 GLU A O 1
ATOM 1473 N N . LYS A 1 182 ? -3.132 -3.578 -3.966 1.00 98.25 182 LYS A N 1
ATOM 1474 C CA . LYS A 1 182 ? -2.789 -4.416 -2.803 1.00 98.25 182 LYS A CA 1
ATOM 1475 C C . LYS A 1 182 ? -2.665 -3.608 -1.512 1.00 98.25 182 LYS A C 1
ATOM 1477 O O . LYS A 1 182 ? -3.092 -4.071 -0.458 1.00 98.25 182 LYS A O 1
ATOM 1482 N N . LEU A 1 183 ? -2.070 -2.415 -1.566 1.00 98.12 183 LEU A N 1
ATOM 1483 C CA . LEU A 1 183 ? -1.980 -1.537 -0.395 1.00 98.12 183 LEU A CA 1
ATOM 1484 C C . LEU A 1 183 ? -3.356 -1.049 0.065 1.00 98.12 183 LEU A C 1
ATOM 1486 O O . LEU A 1 183 ? -3.597 -0.962 1.269 1.00 98.12 183 LEU A O 1
ATOM 1490 N N . GLU A 1 184 ? -4.251 -0.736 -0.869 1.00 98.38 184 GLU A N 1
ATOM 1491 C CA . GLU A 1 184 ? -5.618 -0.332 -0.551 1.00 98.38 184 GLU A CA 1
ATOM 1492 C C . GLU A 1 184 ? -6.390 -1.469 0.131 1.00 98.38 184 GLU A C 1
ATOM 1494 O O . GLU A 1 184 ? -7.034 -1.246 1.158 1.00 98.38 184 GLU A O 1
ATOM 1499 N N . ASP A 1 185 ? -6.270 -2.691 -0.384 1.00 98.38 185 ASP A N 1
ATOM 1500 C CA . ASP A 1 185 ? -6.932 -3.868 0.177 1.00 98.38 185 ASP A CA 1
ATOM 1501 C C . ASP A 1 185 ? -6.405 -4.220 1.570 1.00 98.38 185 ASP A C 1
ATOM 1503 O O . ASP A 1 185 ? -7.195 -4.369 2.504 1.00 98.38 185 ASP A O 1
ATOM 1507 N N . MET A 1 186 ? -5.083 -4.201 1.768 1.00 97.94 186 MET A N 1
ATOM 1508 C CA . MET A 1 186 ? -4.487 -4.326 3.105 1.00 97.94 186 MET A CA 1
ATOM 1509 C C . MET A 1 186 ? -4.973 -3.218 4.054 1.00 97.94 186 MET A C 1
ATOM 1511 O O . MET A 1 186 ? -5.186 -3.453 5.245 1.00 97.94 186 MET A O 1
ATOM 1515 N N . GLY A 1 187 ? -5.189 -2.002 3.542 1.00 98.38 187 GLY A N 1
ATOM 1516 C CA . GLY A 1 187 ? -5.777 -0.898 4.300 1.00 98.38 187 GLY A CA 1
ATOM 1517 C C . GLY A 1 187 ? -7.222 -1.172 4.734 1.00 98.38 187 GLY A C 1
ATOM 1518 O O . GLY A 1 187 ? -7.594 -0.863 5.873 1.00 98.38 187 GLY A O 1
ATOM 1519 N N . LYS A 1 188 ? -8.034 -1.787 3.863 1.00 98.31 188 LYS A N 1
ATOM 1520 C CA . LYS A 1 188 ? -9.409 -2.217 4.177 1.00 98.31 188 LYS A CA 1
ATOM 1521 C C . LYS A 1 188 ? -9.412 -3.323 5.232 1.00 98.31 188 LYS A C 1
ATOM 1523 O O . LYS A 1 188 ? -10.160 -3.211 6.203 1.00 98.31 188 LYS A O 1
ATOM 1528 N N . GLU A 1 189 ? -8.553 -4.333 5.092 1.00 98.12 189 GLU A N 1
ATOM 1529 C CA . GLU A 1 189 ? -8.408 -5.424 6.066 1.00 98.12 189 GLU A CA 1
ATOM 1530 C C . GLU A 1 189 ? -7.966 -4.912 7.439 1.00 98.12 189 GLU A C 1
ATOM 1532 O O . GLU A 1 189 ? -8.559 -5.262 8.461 1.00 98.12 189 GLU A O 1
ATOM 1537 N N . TYR A 1 190 ? -6.979 -4.014 7.473 1.00 98.44 190 TYR A N 1
ATOM 1538 C CA . TYR A 1 190 ? -6.543 -3.374 8.710 1.00 98.44 190 TYR A CA 1
ATOM 1539 C C . TYR A 1 190 ? -7.688 -2.610 9.384 1.00 98.44 190 TYR A C 1
ATOM 1541 O O . TYR A 1 190 ? -7.909 -2.751 10.589 1.00 98.44 190 TYR A O 1
ATOM 1549 N N . LYS A 1 191 ? -8.452 -1.819 8.617 1.00 98.50 191 LYS A N 1
ATOM 1550 C CA . LYS A 1 191 ? -9.611 -1.082 9.140 1.00 98.50 191 LYS A CA 1
ATOM 1551 C C . LYS A 1 191 ? -10.686 -2.029 9.674 1.00 98.50 191 LYS A C 1
ATOM 1553 O O . LYS A 1 191 ? -11.240 -1.770 10.739 1.00 98.50 191 LYS A O 1
ATOM 1558 N N . TYR A 1 192 ? -10.962 -3.119 8.963 1.00 98.44 192 TYR A N 1
ATOM 1559 C CA . TYR A 1 192 ? -11.895 -4.149 9.410 1.00 98.44 192 TYR A CA 1
ATOM 1560 C C . TYR A 1 192 ? -11.456 -4.762 10.743 1.00 98.44 192 TYR A C 1
ATOM 1562 O O . TYR A 1 192 ? -12.238 -4.784 11.693 1.00 98.44 192 TYR A O 1
ATOM 1570 N N . LEU A 1 193 ? -10.195 -5.187 10.850 1.00 98.50 193 LEU A N 1
ATOM 1571 C CA . LEU A 1 193 ? -9.665 -5.786 12.073 1.00 98.50 193 LEU A CA 1
ATOM 1572 C C . LEU A 1 193 ? -9.674 -4.795 13.243 1.00 98.50 193 LEU A C 1
ATOM 1574 O O . LEU A 1 193 ? -10.058 -5.155 14.354 1.00 98.50 193 LEU A O 1
ATOM 1578 N N . LYS A 1 194 ? -9.314 -3.533 12.990 1.00 98.44 194 LYS A N 1
ATOM 1579 C CA . LYS A 1 194 ? -9.397 -2.453 13.980 1.00 98.44 194 LYS A CA 1
ATOM 1580 C C . LYS A 1 194 ? -10.826 -2.270 14.498 1.00 98.44 194 LYS A C 1
ATOM 1582 O O . LYS A 1 194 ? -11.026 -2.168 15.704 1.00 98.44 194 LYS A O 1
ATOM 1587 N N . ASN A 1 195 ? -11.813 -2.267 13.604 1.00 98.38 195 ASN A N 1
ATOM 1588 C CA . ASN A 1 195 ? -13.220 -2.164 13.987 1.00 98.38 195 ASN A CA 1
ATOM 1589 C C . ASN A 1 195 ? -13.676 -3.388 14.791 1.00 98.38 195 ASN A C 1
ATOM 1591 O O . ASN A 1 195 ? -14.350 -3.228 15.802 1.00 98.38 195 ASN A O 1
ATOM 1595 N N . MET A 1 196 ? -13.273 -4.596 14.389 1.00 98.06 196 MET A N 1
ATOM 1596 C CA . MET A 1 196 ? -13.581 -5.825 15.126 1.00 98.06 196 MET A CA 1
ATOM 1597 C C . MET A 1 196 ? -13.001 -5.798 16.546 1.00 98.06 196 MET A C 1
ATOM 1599 O O . MET A 1 196 ? -13.654 -6.219 17.497 1.00 98.06 196 MET A O 1
ATOM 1603 N N . PHE A 1 197 ? -11.788 -5.264 16.701 1.00 98.19 197 PHE A N 1
ATOM 1604 C CA . PHE A 1 197 ? -11.163 -5.101 18.008 1.00 98.19 197 PHE A CA 1
ATOM 1605 C C . PHE A 1 197 ? -11.926 -4.106 18.886 1.00 98.19 197 PHE A C 1
ATOM 1607 O O . PHE A 1 197 ? -12.162 -4.400 20.052 1.00 98.19 197 PHE A O 1
ATOM 1614 N N . HIS A 1 198 ? -12.365 -2.972 18.333 1.00 98.06 198 HIS A N 1
ATOM 1615 C CA . HIS A 1 198 ? -13.205 -2.023 19.068 1.00 98.06 198 HIS A CA 1
ATOM 1616 C C . HIS A 1 198 ? -14.537 -2.644 19.498 1.00 98.06 198 HIS A C 1
ATOM 1618 O O . HIS A 1 198 ? -14.880 -2.549 20.667 1.00 98.06 198 HIS A O 1
ATOM 1624 N N . MET A 1 199 ? -15.213 -3.389 18.618 1.00 97.44 199 MET A N 1
ATOM 1625 C CA . MET A 1 199 ? -16.436 -4.121 18.980 1.00 97.44 199 MET A CA 1
ATOM 1626 C C . MET A 1 199 ? -16.205 -5.103 20.138 1.00 97.44 199 MET A C 1
ATOM 1628 O O . MET A 1 199 ? -17.040 -5.225 21.029 1.00 97.44 199 MET A O 1
ATOM 1632 N N . TYR A 1 200 ? -15.067 -5.801 20.143 1.00 98.12 200 TYR A N 1
ATOM 1633 C CA . TYR A 1 200 ? -14.702 -6.690 21.244 1.00 98.12 200 TYR A CA 1
ATOM 1634 C C . TYR A 1 200 ? -14.423 -5.924 22.543 1.00 98.12 200 TYR A C 1
ATOM 1636 O O . TYR A 1 200 ? -14.868 -6.343 23.610 1.00 98.12 200 TYR A O 1
ATOM 1644 N N . GLN A 1 201 ? -13.708 -4.798 22.465 1.00 98.00 201 GLN A N 1
ATOM 1645 C CA . GLN A 1 201 ? -13.483 -3.926 23.618 1.00 98.00 201 GLN A CA 1
ATOM 1646 C C . GLN A 1 201 ? -14.810 -3.437 24.201 1.00 98.00 201 GLN A C 1
ATOM 1648 O O . GLN A 1 201 ? -15.024 -3.586 25.401 1.00 98.00 201 GLN A O 1
ATOM 1653 N N . ASP A 1 202 ? -15.701 -2.917 23.359 1.00 97.62 202 ASP A N 1
ATOM 1654 C CA . ASP A 1 202 ? -17.015 -2.411 23.760 1.00 97.62 202 ASP A CA 1
ATOM 1655 C C . ASP A 1 202 ? -17.855 -3.524 24.398 1.00 97.62 202 ASP A C 1
ATOM 1657 O O . ASP A 1 202 ? -18.400 -3.337 25.482 1.00 97.62 202 ASP A O 1
ATOM 1661 N N . SER A 1 203 ? -17.851 -4.725 23.811 1.00 98.12 203 SER A N 1
ATOM 1662 C CA . SER A 1 203 ? -18.524 -5.894 24.385 1.00 98.12 203 SER A CA 1
ATOM 1663 C C . SER A 1 203 ? -18.003 -6.258 25.781 1.00 98.12 203 SER A C 1
ATOM 1665 O O . SER A 1 203 ? -18.802 -6.614 26.646 1.00 98.12 203 SER A O 1
ATOM 1667 N N . ILE A 1 204 ? -16.690 -6.164 26.030 1.00 97.38 204 ILE A N 1
ATOM 1668 C CA . ILE A 1 204 ? -16.131 -6.377 27.375 1.00 97.38 204 ILE A CA 1
ATOM 1669 C C . ILE A 1 204 ? -16.606 -5.284 28.332 1.00 97.38 204 ILE A C 1
ATOM 1671 O O . ILE A 1 204 ? -16.958 -5.584 29.474 1.00 97.38 204 ILE A O 1
ATOM 1675 N N . TYR A 1 205 ? -16.582 -4.022 27.899 1.00 96.38 205 TYR A N 1
ATOM 1676 C CA . TYR A 1 205 ? -17.021 -2.907 28.736 1.00 96.38 205 TYR A CA 1
ATOM 1677 C C . TYR A 1 205 ? -18.490 -3.059 29.139 1.00 96.38 205 TYR A C 1
ATOM 1679 O O . TYR A 1 205 ? -18.802 -2.924 30.322 1.00 96.38 205 TYR A O 1
ATOM 1687 N N . GLU A 1 206 ? -19.361 -3.413 28.195 1.00 96.94 206 GLU A N 1
ATOM 1688 C CA . GLU A 1 206 ? -20.775 -3.690 28.460 1.00 96.94 206 GLU A CA 1
ATOM 1689 C C . GLU A 1 206 ? -20.953 -4.861 29.437 1.00 96.94 206 GLU A C 1
ATOM 1691 O O . GLU A 1 206 ? -21.676 -4.729 30.423 1.00 96.94 206 GLU A O 1
ATOM 1696 N N . GLU A 1 207 ? -20.242 -5.981 29.246 1.00 97.56 207 GLU A N 1
ATOM 1697 C CA . GLU A 1 207 ? -20.330 -7.128 30.163 1.00 97.56 207 GLU A CA 1
ATOM 1698 C C . GLU A 1 207 ? -19.897 -6.759 31.595 1.00 97.56 207 GLU A C 1
ATOM 1700 O O . GLU A 1 207 ? -20.487 -7.216 32.582 1.00 97.56 207 GLU A O 1
ATOM 1705 N N . MET A 1 208 ? -18.858 -5.931 31.729 1.00 96.38 208 MET A N 1
ATOM 1706 C CA . MET A 1 208 ? -18.373 -5.461 33.026 1.00 96.38 208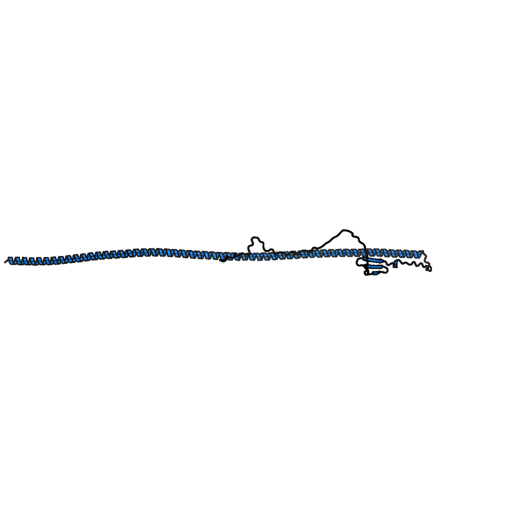 MET A CA 1
ATOM 1707 C C . MET A 1 208 ? -19.374 -4.521 33.707 1.00 96.38 208 MET A C 1
ATOM 1709 O O . MET A 1 208 ? -19.620 -4.675 34.906 1.00 96.38 208 MET A O 1
ATOM 1713 N N . GLU A 1 209 ? -19.984 -3.599 32.960 1.00 96.69 209 GLU A N 1
ATOM 1714 C CA . GLU A 1 209 ? -21.020 -2.696 33.474 1.00 96.69 209 GLU A CA 1
ATOM 1715 C C . GLU A 1 209 ? -22.277 -3.475 33.902 1.00 96.69 209 GLU A C 1
ATOM 1717 O O . GLU A 1 209 ? -22.817 -3.261 34.990 1.00 96.69 209 GLU A O 1
ATOM 1722 N N . ASP A 1 210 ? -22.694 -4.473 33.122 1.00 97.12 210 ASP A N 1
ATOM 1723 C CA . ASP A 1 210 ? -23.808 -5.366 33.456 1.00 97.12 210 ASP A CA 1
ATOM 1724 C C . ASP A 1 210 ? -23.556 -6.160 34.744 1.00 97.12 210 ASP A C 1
ATOM 1726 O O . ASP A 1 210 ? -24.444 -6.326 35.589 1.00 97.12 210 ASP A O 1
ATOM 1730 N N . LYS A 1 211 ? -22.338 -6.680 34.926 1.00 97.44 211 LYS A N 1
ATOM 1731 C CA . LYS A 1 211 ? -21.963 -7.375 36.167 1.00 97.44 211 LYS A CA 1
ATOM 1732 C C . LYS A 1 211 ? -21.954 -6.419 37.352 1.00 97.44 211 LYS A C 1
ATOM 1734 O O . LYS A 1 211 ? -22.437 -6.781 38.427 1.00 97.44 211 LYS A O 1
ATOM 1739 N N . TRP A 1 212 ? -21.429 -5.211 37.164 1.00 96.81 212 TRP A N 1
ATOM 1740 C CA . TRP A 1 212 ? -21.384 -4.187 38.202 1.00 96.81 212 TRP A CA 1
ATOM 1741 C C . TRP A 1 212 ? -22.786 -3.767 38.652 1.00 96.81 212 TRP A C 1
ATOM 1743 O O . TRP A 1 212 ? -23.086 -3.772 39.848 1.00 96.81 212 TRP A O 1
ATOM 1753 N N . THR A 1 213 ? -23.679 -3.482 37.706 1.00 96.69 213 THR A N 1
ATOM 1754 C CA . THR A 1 213 ? -25.071 -3.102 37.984 1.00 96.69 213 THR A CA 1
ATOM 1755 C C . THR A 1 213 ? -25.846 -4.222 38.679 1.00 96.69 213 THR A C 1
ATOM 1757 O O . THR A 1 213 ? -26.527 -3.956 39.673 1.00 96.69 213 THR A O 1
ATOM 1760 N N . LYS A 1 214 ? -25.685 -5.484 38.249 1.00 97.38 214 LYS A N 1
ATOM 1761 C CA . LYS A 1 214 ? -26.267 -6.653 38.938 1.00 97.38 214 LYS A CA 1
ATOM 1762 C C . LYS A 1 214 ? -25.777 -6.766 40.377 1.00 97.38 214 LYS A C 1
ATOM 1764 O O . LYS A 1 214 ? -26.596 -6.861 41.289 1.00 97.38 214 LYS A O 1
ATOM 1769 N N . ARG A 1 215 ? -24.460 -6.687 40.596 1.00 97.31 215 ARG A N 1
ATOM 1770 C CA . ARG A 1 215 ? -23.857 -6.766 41.936 1.00 97.31 215 ARG A CA 1
ATOM 1771 C C . ARG A 1 215 ? -24.365 -5.653 42.852 1.00 97.31 215 ARG A C 1
ATOM 1773 O O . ARG A 1 215 ? -24.684 -5.899 44.011 1.00 97.31 215 ARG A O 1
ATOM 1780 N N . LYS A 1 216 ? -24.479 -4.435 42.321 1.00 96.62 216 LYS A N 1
ATOM 1781 C CA . LYS A 1 216 ? -25.008 -3.280 43.050 1.00 96.62 216 LYS A CA 1
ATOM 1782 C C . LYS A 1 216 ? -26.469 -3.486 43.459 1.00 96.62 216 LYS A C 1
ATOM 1784 O O . LYS A 1 216 ? -26.820 -3.215 44.603 1.00 96.62 216 LYS A O 1
ATOM 1789 N N . ALA A 1 217 ? -27.300 -4.002 42.553 1.00 97.38 217 ALA A N 1
ATOM 1790 C CA . ALA A 1 217 ? -28.703 -4.292 42.838 1.00 97.38 217 ALA A CA 1
ATOM 1791 C C . ALA A 1 217 ? -28.877 -5.439 43.851 1.00 97.38 217 ALA A C 1
ATOM 1793 O O . ALA A 1 217 ? -29.792 -5.399 44.672 1.00 97.38 217 ALA A O 1
ATOM 1794 N N . GLU A 1 218 ? -28.014 -6.458 43.811 1.00 97.25 218 GLU A N 1
ATOM 1795 C CA . GLU A 1 218 ? -27.966 -7.516 44.830 1.00 97.25 218 GLU A CA 1
ATOM 1796 C C . GLU A 1 218 ? -27.660 -6.937 46.213 1.00 97.25 218 GLU A C 1
ATOM 1798 O O . GLU A 1 218 ? -28.413 -7.182 47.151 1.00 97.25 218 GLU A O 1
ATOM 1803 N N . TRP A 1 219 ? -26.625 -6.102 46.331 1.00 95.88 219 TRP A N 1
ATOM 1804 C CA . TRP A 1 219 ? -26.282 -5.457 47.600 1.00 95.88 219 TRP A CA 1
ATOM 1805 C C . TRP A 1 219 ? -27.405 -4.584 48.157 1.00 95.88 219 TRP A C 1
ATOM 1807 O O . TRP A 1 219 ? -27.659 -4.621 49.357 1.00 95.88 219 TRP A O 1
ATOM 1817 N N . GLU A 1 220 ? -28.109 -3.833 47.310 1.00 97.19 220 GLU A N 1
ATOM 1818 C CA . GLU A 1 220 ? -29.244 -3.016 47.751 1.00 97.19 220 GLU A CA 1
ATOM 1819 C C . GLU A 1 220 ? -30.411 -3.878 48.264 1.00 97.19 220 GLU A C 1
ATOM 1821 O O . GLU A 1 220 ? -31.047 -3.547 49.269 1.00 97.19 220 GLU A O 1
ATOM 1826 N N . LYS A 1 221 ? -30.679 -5.019 47.613 1.00 97.38 221 LYS A N 1
ATOM 1827 C CA . LYS A 1 221 ? -31.678 -5.988 48.086 1.00 97.38 221 LYS A CA 1
ATOM 1828 C C . LYS A 1 221 ? -31.272 -6.600 49.422 1.00 97.38 221 LYS A C 1
ATOM 1830 O O . LYS A 1 221 ? -32.104 -6.641 50.325 1.00 97.38 221 LYS A O 1
ATOM 1835 N N . ASP A 1 222 ? -30.023 -7.033 49.555 1.00 96.12 222 ASP A N 1
ATOM 1836 C CA . ASP A 1 222 ? -29.506 -7.633 50.787 1.00 96.12 222 ASP A CA 1
ATOM 1837 C C . ASP A 1 222 ? -29.533 -6.630 51.948 1.00 96.12 222 ASP A C 1
ATOM 1839 O O . ASP A 1 222 ? -29.989 -6.958 53.044 1.00 96.12 222 ASP A O 1
ATOM 1843 N N . GLU A 1 223 ? -29.137 -5.377 51.704 1.00 95.88 223 GLU A N 1
ATOM 1844 C CA . GLU A 1 223 ? -29.225 -4.308 52.700 1.00 95.88 223 GLU A CA 1
ATOM 1845 C C . GLU A 1 223 ? -30.679 -4.064 53.129 1.00 95.88 223 GLU A C 1
ATOM 1847 O O . GLU A 1 223 ? -30.972 -3.939 54.323 1.00 95.88 223 GLU A O 1
ATOM 1852 N N . LYS A 1 224 ? -31.615 -4.029 52.173 1.00 96.81 224 LYS A N 1
ATOM 1853 C CA . LYS A 1 224 ? -33.044 -3.872 52.463 1.00 96.81 224 LYS A CA 1
ATOM 1854 C C . LYS A 1 224 ? -33.590 -5.045 53.279 1.00 96.81 224 LYS A C 1
ATOM 1856 O O . LYS A 1 224 ? -34.327 -4.809 54.236 1.00 96.81 224 LYS A O 1
ATOM 1861 N N . LEU A 1 225 ? -33.211 -6.277 52.939 1.00 96.19 225 LEU A N 1
ATOM 1862 C CA . LEU A 1 225 ? -33.610 -7.482 53.666 1.00 96.19 225 LEU A CA 1
ATOM 1863 C C . LEU A 1 225 ? -33.067 -7.489 55.097 1.00 96.19 225 LEU A C 1
ATOM 1865 O O . LEU A 1 225 ? -33.810 -7.808 56.025 1.00 96.19 225 LEU A O 1
ATOM 1869 N N . GLU A 1 226 ? -31.810 -7.094 55.313 1.00 96.00 226 GLU A N 1
ATOM 1870 C CA . GLU A 1 226 ? -31.250 -7.048 56.667 1.00 96.00 226 GLU A CA 1
ATOM 1871 C C . GLU A 1 226 ? -31.910 -5.940 57.504 1.00 96.00 226 GLU A C 1
ATOM 1873 O O . GLU A 1 226 ? -32.258 -6.168 58.666 1.00 96.00 226 GLU A O 1
ATOM 1878 N N . ARG A 1 227 ? -32.196 -4.772 56.909 1.00 96.75 227 ARG A N 1
ATOM 1879 C CA . ARG A 1 227 ? -32.995 -3.718 57.563 1.00 96.75 227 ARG A CA 1
ATOM 1880 C C . ARG A 1 227 ? -34.386 -4.225 57.953 1.00 96.75 227 ARG A C 1
ATOM 1882 O O . ARG A 1 227 ? -34.822 -4.008 59.083 1.00 96.75 227 ARG A O 1
ATOM 1889 N N . GLU A 1 228 ? -35.077 -4.921 57.052 1.00 97.00 228 GLU A N 1
ATOM 1890 C CA . GLU A 1 228 ? -36.406 -5.487 57.311 1.00 97.00 228 GLU A CA 1
ATOM 1891 C C . GLU A 1 228 ? -36.372 -6.554 58.412 1.00 97.00 228 GLU A C 1
ATOM 1893 O O . GLU A 1 228 ? -37.210 -6.547 59.314 1.00 97.00 228 GLU A O 1
ATOM 1898 N N . LYS A 1 229 ? -35.360 -7.423 58.406 1.00 98.00 229 LYS A N 1
ATOM 1899 C CA . LYS A 1 229 ? -35.145 -8.443 59.436 1.00 98.00 229 LYS A CA 1
ATOM 1900 C C . LYS A 1 229 ? -34.924 -7.829 60.818 1.00 98.00 229 LYS A C 1
ATOM 1902 O O . LYS A 1 229 ? -35.524 -8.298 61.786 1.00 98.00 229 LYS A O 1
ATOM 1907 N N . ILE A 1 230 ? -34.120 -6.768 60.926 1.00 97.62 230 ILE A N 1
ATOM 1908 C CA . ILE A 1 230 ? -33.917 -6.038 62.189 1.00 97.62 230 ILE A CA 1
ATOM 1909 C C . ILE A 1 230 ? -35.235 -5.416 62.669 1.00 97.62 230 ILE A C 1
ATOM 1911 O O . ILE A 1 230 ? -35.601 -5.575 63.837 1.00 97.62 230 ILE A O 1
ATOM 1915 N N . LEU A 1 231 ? -35.986 -4.764 61.774 1.00 97.56 231 LEU A N 1
ATOM 1916 C CA . LEU A 1 231 ? -37.293 -4.183 62.101 1.00 97.56 231 LEU A CA 1
ATOM 1917 C C . LEU A 1 231 ? -38.293 -5.249 62.562 1.00 97.56 231 LEU A C 1
ATOM 1919 O O . LEU A 1 231 ? -39.005 -5.046 63.546 1.00 97.56 231 LEU A O 1
ATOM 1923 N N . LEU A 1 232 ? -38.320 -6.407 61.900 1.00 97.50 232 LEU A N 1
ATOM 1924 C CA . LEU A 1 232 ? -39.186 -7.522 62.269 1.00 97.50 232 LEU A CA 1
ATOM 1925 C C . LEU A 1 232 ? -38.819 -8.083 63.649 1.00 97.50 232 LEU A C 1
ATOM 1927 O O . LEU A 1 232 ? -39.705 -8.333 64.467 1.00 97.50 232 LEU A O 1
ATOM 1931 N N . GLN A 1 233 ? -37.524 -8.225 63.943 1.00 97.19 233 GLN A N 1
ATOM 1932 C CA . GLN A 1 233 ? -37.051 -8.632 65.267 1.00 97.19 233 GLN A CA 1
ATOM 1933 C C . GLN A 1 233 ? -37.448 -7.620 66.348 1.00 97.19 233 GLN A C 1
ATOM 1935 O O . GLN A 1 233 ? -37.913 -8.018 67.419 1.00 97.19 233 GLN A O 1
ATOM 1940 N N . GLN A 1 234 ? -37.304 -6.319 66.082 1.00 97.06 234 GLN A N 1
ATOM 1941 C CA . GLN A 1 234 ? -37.723 -5.266 67.007 1.00 97.06 234 GLN A CA 1
ATOM 1942 C C . GLN A 1 234 ? -39.238 -5.298 67.242 1.00 97.06 234 GLN A C 1
ATOM 1944 O O . GLN A 1 234 ? -39.674 -5.275 68.394 1.00 97.06 234 GLN A O 1
ATOM 1949 N N . LYS A 1 235 ? -40.035 -5.426 66.174 1.00 97.62 235 LYS A N 1
ATOM 1950 C CA . LYS A 1 235 ? -41.493 -5.577 66.246 1.00 97.62 235 LYS A CA 1
ATOM 1951 C C . LYS A 1 235 ? -41.874 -6.771 67.117 1.00 97.62 235 LYS A C 1
ATOM 1953 O O . LYS A 1 235 ? -42.645 -6.608 68.055 1.00 97.62 235 LYS A O 1
ATOM 1958 N N . HIS A 1 236 ? -41.291 -7.944 66.861 1.00 97.00 236 HIS A N 1
ATOM 1959 C CA . HIS A 1 236 ? -41.588 -9.156 67.625 1.00 97.00 236 HIS A CA 1
ATOM 1960 C C . HIS A 1 236 ? -41.251 -9.002 69.116 1.00 97.00 236 HIS A C 1
ATOM 1962 O O . HIS A 1 236 ? -42.040 -9.402 69.970 1.00 97.00 236 HIS A O 1
ATOM 1968 N N . ARG A 1 237 ? -40.118 -8.363 69.446 1.00 97.44 237 ARG A N 1
ATOM 1969 C CA . ARG A 1 237 ? -39.751 -8.060 70.840 1.00 97.44 237 ARG A CA 1
ATOM 1970 C C . ARG A 1 237 ? -40.783 -7.168 71.531 1.00 97.44 237 ARG A C 1
ATOM 1972 O O . ARG A 1 237 ? -41.121 -7.436 72.679 1.00 97.44 237 ARG A O 1
ATOM 1979 N N . ILE A 1 238 ? -41.261 -6.121 70.858 1.00 96.75 238 ILE A N 1
ATOM 1980 C CA . ILE A 1 238 ? -42.261 -5.196 71.413 1.00 96.75 238 ILE A CA 1
ATOM 1981 C C . ILE A 1 238 ? -43.602 -5.910 71.598 1.00 96.75 238 ILE A C 1
ATOM 1983 O O . ILE A 1 238 ? -44.175 -5.837 72.679 1.00 96.75 238 ILE A O 1
ATOM 1987 N N . THR A 1 239 ? -44.068 -6.651 70.589 1.00 96.31 239 THR A N 1
ATOM 1988 C CA . THR A 1 239 ? -45.319 -7.420 70.665 1.00 96.31 239 THR A CA 1
ATOM 1989 C C . THR A 1 239 ? -45.297 -8.413 71.824 1.00 96.31 239 THR A C 1
ATOM 1991 O O . THR A 1 239 ? -46.220 -8.420 72.630 1.00 96.31 239 THR A O 1
ATOM 1994 N N . LYS A 1 240 ? -44.208 -9.175 71.983 1.00 97.44 240 LYS A N 1
ATOM 1995 C CA . LYS A 1 240 ? -44.075 -10.137 73.083 1.00 97.44 240 LYS A CA 1
ATOM 1996 C C . LYS A 1 240 ? -44.085 -9.470 74.463 1.00 97.44 240 LYS A C 1
ATOM 1998 O O . LYS A 1 240 ? -44.655 -10.021 75.398 1.00 97.44 240 LYS A O 1
ATOM 2003 N N . LYS A 1 241 ? -43.455 -8.295 74.609 1.00 96.94 241 LYS A N 1
ATOM 2004 C CA . LYS A 1 241 ? -43.517 -7.519 75.862 1.00 96.94 241 LYS A CA 1
ATOM 2005 C C . LYS A 1 241 ? -44.942 -7.068 76.168 1.00 96.94 241 LYS A C 1
ATOM 2007 O O . LYS A 1 241 ? -45.405 -7.271 77.280 1.00 96.94 241 LYS A O 1
ATOM 2012 N N . PHE A 1 242 ? -45.632 -6.524 75.168 1.00 96.00 242 PHE A N 1
ATOM 2013 C CA . PHE A 1 242 ? -47.014 -6.077 75.307 1.00 96.00 242 PHE A CA 1
ATOM 2014 C C . PHE A 1 242 ? -47.967 -7.223 75.683 1.00 96.00 242 PHE A C 1
ATOM 2016 O O . PHE A 1 242 ? -48.826 -7.050 76.541 1.00 96.00 242 PHE A O 1
ATOM 2023 N N . GLU A 1 243 ? -47.805 -8.404 75.083 1.00 95.81 243 GLU A N 1
ATOM 2024 C CA . GLU A 1 243 ? -48.593 -9.595 75.428 1.00 95.81 243 GLU A CA 1
ATOM 2025 C C . GLU A 1 243 ? -48.379 -10.023 76.885 1.00 95.81 243 GLU A C 1
ATOM 2027 O O . GLU A 1 243 ? -49.355 -10.247 77.597 1.00 95.81 243 GLU A O 1
ATOM 2032 N N . LEU A 1 244 ? -47.122 -10.073 77.344 1.00 95.69 244 LEU A N 1
ATOM 2033 C CA . LEU A 1 244 ? -46.792 -10.414 78.731 1.00 95.69 244 LEU A CA 1
ATOM 2034 C C . LEU A 1 244 ? -47.350 -9.389 79.727 1.00 95.69 244 LEU A C 1
ATOM 2036 O O . LEU A 1 244 ? -47.952 -9.786 80.719 1.00 95.69 244 LEU A O 1
ATOM 2040 N N . GLU A 1 245 ? -47.192 -8.090 79.455 1.00 95.00 245 GLU A N 1
ATOM 2041 C CA . GLU A 1 245 ? -47.758 -7.017 80.286 1.00 95.00 245 GLU A CA 1
ATOM 2042 C C . GLU A 1 245 ? -49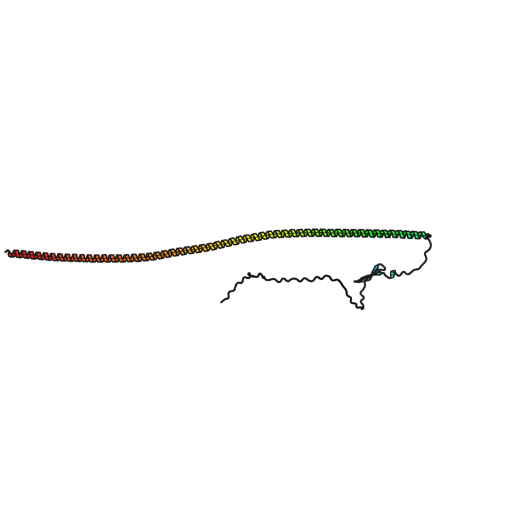.293 -7.090 80.315 1.00 95.00 245 GLU A C 1
ATOM 2044 O O . GLU A 1 245 ? -49.901 -6.963 81.375 1.00 95.00 245 GLU A O 1
ATOM 2049 N N . SER A 1 246 ? -49.934 -7.372 79.176 1.00 93.56 246 SER A N 1
ATOM 2050 C CA . SER A 1 246 ? -51.387 -7.551 79.101 1.00 93.56 246 SER A CA 1
ATOM 2051 C C . SER A 1 246 ? -51.869 -8.771 79.888 1.00 93.56 246 SER A C 1
ATOM 2053 O O . SER A 1 246 ? -52.912 -8.709 80.540 1.00 93.56 246 SER A O 1
ATOM 2055 N N . GLU A 1 247 ? -51.139 -9.885 79.839 1.00 95.31 247 GLU A N 1
ATOM 2056 C CA . GLU A 1 247 ? -51.474 -11.099 80.584 1.00 95.31 247 GLU A CA 1
ATOM 2057 C C . GLU A 1 247 ? -51.233 -10.934 82.091 1.00 95.31 247 GLU A C 1
ATOM 2059 O O . GLU A 1 247 ? -52.039 -11.402 82.896 1.00 95.31 247 GLU A O 1
ATOM 2064 N N . GLU A 1 248 ? -50.179 -10.217 82.489 1.00 94.12 248 GLU A N 1
ATOM 2065 C CA . GLU A 1 248 ? -49.942 -9.840 83.884 1.00 94.12 248 GLU A CA 1
ATOM 2066 C C . GLU A 1 248 ? -51.042 -8.910 84.412 1.00 94.12 248 GLU A C 1
ATOM 2068 O O . GLU A 1 248 ? -51.548 -9.127 85.512 1.00 94.12 248 GLU A O 1
ATOM 2073 N N . GLU A 1 249 ? -51.480 -7.927 83.622 1.00 91.88 249 GLU A N 1
ATOM 2074 C CA . GLU A 1 249 ? -52.569 -7.026 84.010 1.00 91.88 249 GLU A CA 1
ATOM 2075 C C . GLU A 1 249 ? -53.906 -7.769 84.126 1.00 91.88 249 GLU A C 1
ATOM 2077 O O . GLU A 1 249 ? -54.630 -7.609 85.107 1.00 91.88 249 GLU A O 1
ATOM 2082 N N . LYS A 1 250 ? -54.213 -8.675 83.186 1.00 95.25 250 LYS A N 1
ATOM 2083 C CA . LYS A 1 250 ? -55.378 -9.571 83.298 1.00 95.25 250 LYS A CA 1
ATOM 2084 C C . LYS A 1 250 ? -55.316 -10.426 84.560 1.00 95.25 250 LYS A C 1
ATOM 2086 O O . LYS A 1 250 ? -56.346 -10.628 85.199 1.00 95.25 250 LYS A O 1
ATOM 2091 N N . ARG A 1 251 ? -54.127 -10.914 84.928 1.00 95.62 251 ARG A N 1
ATOM 2092 C CA . ARG A 1 251 ? -53.921 -11.693 86.152 1.00 95.62 251 ARG A CA 1
ATOM 2093 C C . ARG A 1 251 ? -54.188 -10.852 87.397 1.00 95.62 251 ARG A C 1
ATOM 2095 O O . ARG A 1 251 ? -54.971 -11.289 88.228 1.00 95.62 251 ARG A O 1
ATOM 2102 N N . LYS A 1 252 ? -53.644 -9.631 87.479 1.00 95.25 252 LYS A N 1
ATOM 2103 C CA . LYS A 1 252 ? -53.910 -8.678 88.575 1.00 95.25 252 LYS A CA 1
ATOM 2104 C C . LYS A 1 252 ? -55.395 -8.340 88.691 1.00 95.25 252 LYS A C 1
ATOM 2106 O O . LYS A 1 252 ? -55.950 -8.349 89.788 1.00 95.25 252 LYS A O 1
ATOM 2111 N N . ILE A 1 253 ? -56.068 -8.101 87.564 1.00 93.94 253 ILE A N 1
ATOM 2112 C CA . ILE A 1 253 ? -57.517 -7.867 87.540 1.00 93.94 253 ILE A CA 1
ATOM 2113 C C . ILE A 1 253 ? -58.260 -9.104 88.055 1.00 93.94 253 ILE A C 1
ATOM 2115 O O . ILE A 1 253 ? -59.135 -8.974 88.901 1.00 93.94 253 ILE A O 1
ATOM 2119 N N . ASN A 1 254 ? -57.896 -10.306 87.613 1.00 94.25 254 ASN A N 1
ATOM 2120 C CA . ASN A 1 254 ? -58.549 -11.534 88.060 1.00 94.25 254 ASN A CA 1
ATOM 2121 C C . ASN A 1 254 ? -58.294 -11.847 89.546 1.00 94.25 254 ASN A C 1
ATOM 2123 O O . ASN A 1 254 ? -59.204 -12.282 90.248 1.00 94.25 254 ASN A O 1
ATOM 2127 N N . GLU A 1 255 ? -57.077 -11.615 90.038 1.00 95.06 255 GLU A N 1
ATOM 2128 C CA . GLU A 1 255 ? -56.712 -11.746 91.454 1.00 95.06 255 GLU A CA 1
ATOM 2129 C C . GLU A 1 255 ? -57.485 -10.743 92.313 1.00 95.06 255 GLU A C 1
ATOM 2131 O O . GLU A 1 255 ? -58.092 -11.129 93.309 1.00 95.06 255 GLU A O 1
ATOM 2136 N N . SER A 1 256 ? -57.542 -9.472 91.899 1.00 94.38 256 SER A N 1
ATOM 2137 C CA . SER A 1 256 ? -58.336 -8.458 92.603 1.00 94.38 256 SER A CA 1
ATOM 2138 C C . SER A 1 256 ? -59.836 -8.767 92.560 1.00 94.38 256 SER A C 1
ATOM 2140 O O . SER A 1 256 ? -60.504 -8.643 93.582 1.00 94.38 256 SER A O 1
ATOM 2142 N N . PHE A 1 257 ? -60.362 -9.251 91.429 1.00 93.25 257 PHE A N 1
ATOM 2143 C CA . PHE A 1 257 ? -61.743 -9.719 91.311 1.00 93.25 257 PHE A CA 1
ATOM 2144 C C . PHE A 1 257 ? -62.026 -10.896 92.253 1.00 93.25 257 PHE A C 1
ATOM 2146 O O . PHE A 1 257 ? -63.033 -10.881 92.956 1.00 93.25 257 PHE A O 1
ATOM 2153 N N . SER A 1 258 ? -61.123 -11.880 92.318 1.00 94.06 258 SER A N 1
ATOM 2154 C CA . SER A 1 258 ? -61.247 -13.036 93.217 1.00 94.06 258 SER A CA 1
ATOM 2155 C C . SER A 1 258 ? -61.218 -12.605 94.685 1.00 94.06 258 SER A C 1
ATOM 2157 O O . SER A 1 258 ? -62.085 -13.011 95.450 1.00 94.06 258 SER A O 1
ATOM 2159 N N . ALA A 1 259 ? -60.299 -11.711 95.065 1.00 94.44 259 ALA A N 1
ATOM 2160 C CA . ALA A 1 259 ? -60.214 -11.176 96.423 1.00 94.44 259 ALA A CA 1
ATOM 2161 C C . ALA A 1 259 ? -61.478 -10.395 96.825 1.00 94.44 259 ALA A C 1
ATOM 2163 O O . ALA A 1 259 ? -62.000 -10.576 97.924 1.00 94.44 259 ALA A O 1
ATOM 2164 N N . VAL A 1 260 ? -62.011 -9.552 95.932 1.00 93.88 260 VAL A N 1
ATOM 2165 C CA . VAL A 1 260 ? -63.276 -8.836 96.166 1.00 93.88 260 VAL A CA 1
ATOM 2166 C C . VAL A 1 260 ? -64.446 -9.815 96.284 1.00 93.88 260 VAL A C 1
ATOM 2168 O O . VAL A 1 260 ? -65.298 -9.640 97.150 1.00 93.88 260 VAL A O 1
ATOM 2171 N N . PHE A 1 261 ? -64.483 -10.860 95.457 1.00 93.56 261 PHE A N 1
ATOM 2172 C CA . PHE A 1 261 ? -65.531 -11.877 95.501 1.00 93.56 261 PHE A CA 1
ATOM 2173 C C . PHE A 1 261 ? -65.488 -12.718 96.787 1.00 93.56 261 PHE A C 1
ATOM 2175 O O . PHE A 1 261 ? -66.531 -12.983 97.387 1.00 93.56 261 PHE A O 1
ATOM 2182 N N . GLU A 1 262 ? -64.300 -13.113 97.245 1.00 94.25 262 GLU A N 1
ATOM 2183 C CA . GLU A 1 262 ? -64.112 -13.805 98.525 1.00 94.25 262 GLU A CA 1
ATOM 2184 C C . GLU A 1 262 ? -64.506 -12.917 99.708 1.00 94.25 262 GLU A C 1
ATOM 2186 O O . GLU A 1 262 ? -65.212 -13.378 100.603 1.00 94.25 262 GLU A O 1
ATOM 2191 N N . ASN A 1 263 ? -64.114 -11.637 99.696 1.00 93.44 263 ASN A N 1
ATOM 2192 C CA . ASN A 1 263 ? -64.535 -10.670 100.712 1.00 93.44 263 ASN A CA 1
ATOM 2193 C C . ASN A 1 263 ? -66.057 -10.512 100.730 1.00 93.44 263 ASN A C 1
ATOM 2195 O O . ASN A 1 263 ? -66.659 -10.627 101.789 1.00 93.44 263 ASN A O 1
ATOM 2199 N N . PHE A 1 264 ? -66.687 -10.351 99.564 1.00 92.62 264 PHE A N 1
ATOM 2200 C CA . PHE A 1 264 ? -68.145 -10.298 99.450 1.00 92.62 264 PHE A CA 1
ATOM 2201 C C . PHE A 1 264 ? -68.815 -11.575 99.977 1.00 92.62 264 PHE A C 1
ATOM 2203 O O . PHE A 1 264 ? -69.846 -11.516 100.643 1.00 92.62 264 PHE A O 1
ATOM 2210 N N . THR A 1 265 ? -68.235 -12.744 99.698 1.00 92.38 265 THR A N 1
ATOM 2211 C CA . THR A 1 265 ? -68.752 -14.031 100.187 1.00 92.38 265 THR A CA 1
ATOM 2212 C C . THR A 1 265 ? -68.661 -14.116 101.707 1.00 92.38 265 THR A C 1
ATOM 2214 O O . THR A 1 265 ? -69.630 -14.518 102.348 1.00 92.38 265 THR A O 1
ATOM 2217 N N . ARG A 1 266 ? -67.535 -13.682 102.280 1.00 92.69 266 ARG A N 1
ATOM 2218 C CA . ARG A 1 266 ? -67.322 -13.617 103.726 1.00 92.69 266 ARG A CA 1
ATOM 2219 C C . ARG A 1 266 ? -68.284 -12.642 104.396 1.00 92.69 266 ARG A C 1
ATOM 2221 O O . ARG A 1 266 ? -68.960 -13.036 105.332 1.00 92.69 266 ARG A O 1
ATOM 2228 N N . GLU A 1 267 ? -68.409 -11.418 103.883 1.00 90.50 267 GLU A N 1
ATOM 2229 C CA . GLU A 1 267 ? -69.362 -10.420 104.390 1.00 90.50 267 GLU A CA 1
ATOM 2230 C C . GLU A 1 267 ? -70.801 -10.948 104.335 1.00 90.50 267 GLU A C 1
ATOM 2232 O O . GLU A 1 267 ? -71.569 -10.787 105.279 1.00 90.50 267 GLU A O 1
ATOM 2237 N N . LYS A 1 268 ? -71.175 -11.631 103.247 1.00 93.31 268 LYS A N 1
ATOM 2238 C CA . LYS A 1 268 ? -72.482 -12.286 103.131 1.00 93.31 268 LYS A CA 1
ATOM 2239 C C . LYS A 1 268 ? -72.674 -13.367 104.200 1.00 93.31 268 LYS A C 1
ATOM 2241 O O . LYS A 1 268 ? -73.758 -13.454 104.766 1.00 93.31 268 LYS A O 1
ATOM 2246 N N . GLU A 1 269 ? -71.672 -14.208 104.442 1.00 93.12 269 GLU A N 1
ATOM 2247 C CA . GLU A 1 269 ? -71.730 -15.276 105.448 1.00 93.12 269 GLU A CA 1
ATOM 2248 C C . GLU A 1 269 ? -71.778 -14.712 106.875 1.00 93.12 269 GLU A C 1
ATOM 2250 O O . GLU A 1 269 ? -72.591 -15.157 107.679 1.00 93.12 269 GLU A O 1
ATOM 2255 N N . GLU A 1 270 ? -71.000 -13.668 107.165 1.00 92.81 270 GLU A N 1
ATOM 2256 C CA . GLU A 1 270 ? -71.059 -12.911 108.420 1.00 92.81 270 GLU A CA 1
ATOM 2257 C C . GLU A 1 270 ? -72.448 -12.294 108.639 1.00 92.81 270 GLU A C 1
ATOM 2259 O O . GLU A 1 270 ? -73.015 -12.434 109.720 1.00 92.81 270 GLU A O 1
ATOM 2264 N N . LEU A 1 271 ? -73.046 -11.688 107.606 1.00 91.69 271 LEU A N 1
ATOM 2265 C CA . LEU A 1 271 ? -74.412 -11.159 107.671 1.00 91.69 271 LEU A CA 1
ATOM 2266 C C . LEU A 1 271 ? -75.467 -12.255 107.889 1.00 91.69 271 LEU A C 1
ATOM 2268 O O . LEU A 1 271 ? -76.452 -12.012 108.584 1.00 91.69 271 LEU A O 1
ATOM 2272 N N . ILE A 1 272 ? -75.285 -13.449 107.314 1.00 92.31 272 ILE A N 1
ATOM 2273 C CA . ILE A 1 272 ? -76.173 -14.600 107.548 1.00 92.31 272 ILE A CA 1
ATOM 2274 C C . ILE A 1 272 ? -76.049 -15.083 108.993 1.00 92.31 272 ILE A C 1
ATOM 2276 O O . ILE A 1 272 ? -77.066 -15.245 109.660 1.00 92.31 272 ILE A O 1
ATOM 2280 N N . ASN A 1 273 ? -74.825 -15.255 109.494 1.00 92.25 273 ASN A N 1
ATOM 2281 C CA . ASN A 1 273 ? -74.591 -15.665 110.877 1.00 92.25 273 ASN A CA 1
ATOM 2282 C C . ASN A 1 273 ? -75.179 -14.646 111.860 1.00 92.25 273 ASN A C 1
ATOM 2284 O O . ASN A 1 273 ? -75.871 -15.037 112.796 1.00 92.25 273 ASN A O 1
ATOM 2288 N N . GLN A 1 274 ? -74.989 -13.346 111.607 1.00 90.88 274 GLN A N 1
ATOM 2289 C CA . GLN A 1 274 ? -75.600 -12.282 112.404 1.00 90.88 274 GLN A CA 1
ATOM 2290 C C . GLN A 1 274 ? -77.130 -12.365 112.374 1.00 90.88 274 GLN A C 1
ATOM 2292 O O . GLN A 1 274 ? -77.773 -12.266 113.413 1.00 90.88 274 GLN A O 1
ATOM 2297 N N . HIS A 1 275 ? -77.723 -12.580 111.197 1.00 89.38 275 HIS A N 1
ATOM 2298 C CA . HIS A 1 275 ? -79.167 -12.756 111.069 1.00 89.38 275 HIS A CA 1
ATOM 2299 C C . HIS A 1 275 ? -79.671 -13.974 111.860 1.00 89.38 275 HIS A C 1
ATOM 2301 O O . HIS A 1 275 ? -80.711 -13.890 112.513 1.00 89.38 275 HIS A O 1
ATOM 2307 N N . ASP A 1 276 ? -78.955 -15.098 111.826 1.00 90.50 276 ASP A N 1
ATOM 2308 C CA . ASP A 1 276 ? -79.320 -16.312 112.561 1.00 90.50 276 ASP A CA 1
ATOM 2309 C C . ASP A 1 276 ? -79.182 -16.128 114.082 1.00 90.50 276 ASP A C 1
ATOM 2311 O O . ASP A 1 276 ? -80.062 -16.552 114.839 1.00 90.50 276 ASP A O 1
ATOM 2315 N N . GLU A 1 277 ? -78.133 -15.438 114.539 1.00 91.75 277 GLU A N 1
ATOM 2316 C CA . GLU A 1 277 ? -77.974 -15.023 115.937 1.00 91.75 277 GLU A CA 1
ATOM 2317 C C . GLU A 1 277 ? -79.112 -14.101 116.386 1.00 91.75 277 GLU A C 1
ATOM 2319 O O . GLU A 1 277 ? -79.733 -14.347 117.423 1.00 91.75 277 GLU A O 1
ATOM 2324 N N . ASP A 1 278 ? -79.445 -13.084 115.590 1.00 88.56 278 ASP A N 1
ATOM 2325 C CA . ASP A 1 278 ? -80.558 -12.173 115.859 1.00 88.56 278 ASP A CA 1
ATOM 2326 C C . ASP A 1 278 ? -81.893 -12.939 115.919 1.00 88.56 278 ASP A C 1
ATOM 2328 O O . ASP A 1 278 ? -82.757 -12.644 116.750 1.00 88.56 278 ASP A O 1
ATOM 2332 N N . LEU A 1 279 ? -82.075 -13.969 115.086 1.00 89.69 279 LEU A N 1
ATOM 2333 C CA . LEU A 1 279 ? -83.269 -14.818 115.070 1.00 89.69 279 LEU A CA 1
ATOM 2334 C C . LEU A 1 279 ? -83.375 -15.673 116.343 1.00 89.69 279 LEU A C 1
ATOM 2336 O O . LEU A 1 279 ? -84.466 -15.782 116.918 1.00 89.69 279 LEU A O 1
ATOM 2340 N N . LEU A 1 280 ? -82.253 -16.219 116.826 1.00 89.69 280 LEU A N 1
ATOM 2341 C CA . LEU A 1 280 ? -82.166 -16.909 118.118 1.00 89.69 280 LEU A CA 1
ATOM 2342 C C . LEU A 1 280 ? -82.461 -15.960 119.284 1.00 89.69 280 LEU A C 1
ATOM 2344 O O . LEU A 1 280 ? -83.305 -16.282 120.126 1.00 89.69 280 LEU A O 1
ATOM 2348 N N . GLN A 1 281 ? -81.852 -14.771 119.304 1.00 87.06 281 GLN A N 1
ATOM 2349 C CA . GLN A 1 281 ? -82.133 -13.742 120.311 1.00 87.06 281 GLN A CA 1
ATOM 2350 C C . GLN A 1 281 ? -83.615 -13.348 120.304 1.00 87.06 281 GLN A C 1
ATOM 2352 O O . GLN A 1 281 ? -84.262 -13.291 121.350 1.00 87.06 281 GLN A O 1
ATOM 2357 N N . MET A 1 282 ? -84.206 -13.148 119.124 1.00 84.12 282 MET A N 1
ATOM 2358 C CA . MET A 1 282 ? -85.635 -12.869 118.970 1.00 84.12 282 MET A CA 1
ATOM 2359 C C . MET A 1 282 ? -86.515 -14.015 119.485 1.00 84.12 282 MET A C 1
ATOM 2361 O O . MET A 1 282 ? -87.594 -13.773 120.037 1.00 84.12 282 MET A O 1
ATOM 2365 N N . GLN A 1 283 ? -86.081 -15.266 119.331 1.00 83.12 283 GLN A N 1
ATOM 2366 C CA . GLN A 1 283 ? -86.783 -16.430 119.861 1.00 83.12 283 GLN A CA 1
ATOM 2367 C C . GLN A 1 283 ? -86.676 -16.519 121.391 1.00 83.12 283 GLN A C 1
ATOM 2369 O O . GLN A 1 283 ? -87.673 -16.822 122.049 1.00 83.12 283 GLN A O 1
ATOM 2374 N N . GLU A 1 284 ? -85.519 -16.219 121.980 1.00 82.88 284 GLU A N 1
ATOM 2375 C CA . GLU A 1 284 ? -85.351 -16.120 123.435 1.00 82.88 284 GLU A CA 1
ATOM 2376 C C . GLU A 1 284 ? -86.173 -14.980 124.033 1.00 82.88 284 GLU A C 1
ATOM 2378 O O . GLU A 1 284 ? -86.867 -15.182 125.029 1.00 82.88 284 GLU A O 1
ATOM 2383 N N . LEU A 1 285 ? -86.181 -13.807 123.395 1.00 80.44 285 LEU A N 1
ATOM 2384 C CA . LEU A 1 285 ? -87.053 -12.692 123.768 1.00 80.44 285 LEU A CA 1
ATOM 2385 C C . LEU A 1 285 ? -88.536 -13.076 123.673 1.00 80.44 285 LEU A C 1
ATOM 2387 O O . LEU A 1 285 ? -89.352 -12.645 124.487 1.00 80.44 285 LEU A O 1
ATOM 2391 N N . ARG A 1 286 ? -88.910 -13.930 122.716 1.00 80.12 286 ARG A N 1
ATOM 2392 C CA . ARG A 1 286 ? -90.273 -14.465 122.615 1.00 80.12 286 ARG A CA 1
ATOM 2393 C C . ARG A 1 286 ? -90.593 -15.435 123.755 1.00 80.12 286 ARG A C 1
ATOM 2395 O O . ARG A 1 286 ? -91.653 -15.298 124.360 1.00 80.12 286 ARG A O 1
ATOM 2402 N N . LYS A 1 287 ? -89.678 -16.351 124.091 1.00 81.88 287 LYS A N 1
ATOM 2403 C CA . LYS A 1 287 ? -89.817 -17.269 125.236 1.00 81.88 287 LYS A CA 1
ATOM 2404 C C . LYS A 1 287 ? -89.873 -16.511 126.561 1.00 81.88 287 LYS A C 1
ATOM 2406 O O . LYS A 1 287 ? -90.713 -16.809 127.400 1.00 81.88 287 LYS A O 1
ATOM 2411 N N . SER A 1 288 ? -89.030 -15.500 126.758 1.00 76.56 288 SER A N 1
ATOM 2412 C CA . SER A 1 288 ? -89.062 -14.664 127.962 1.00 76.56 288 SER A CA 1
ATOM 2413 C C . SER A 1 288 ? -90.339 -13.827 128.029 1.00 76.56 288 SER A C 1
ATOM 2415 O O . SER A 1 288 ? -90.931 -13.716 129.099 1.00 76.56 288 SER A O 1
ATOM 2417 N N . LYS A 1 289 ? -90.852 -13.332 126.895 1.00 78.31 289 LYS A N 1
ATOM 2418 C CA . LYS A 1 289 ? -92.189 -12.728 126.815 1.00 78.31 289 LYS A CA 1
ATOM 2419 C C . LYS A 1 289 ? -93.293 -13.725 127.191 1.00 78.31 289 LYS A C 1
ATOM 2421 O O . LYS A 1 289 ? -94.190 -13.347 127.938 1.00 78.31 289 LYS A O 1
ATOM 2426 N N . GLU A 1 290 ? -93.231 -14.978 126.742 1.00 73.12 290 GLU A N 1
ATOM 2427 C CA . GLU A 1 290 ? -94.157 -16.046 127.159 1.00 73.12 290 GLU A CA 1
ATOM 2428 C C . GLU A 1 290 ? -94.049 -16.360 128.654 1.00 73.12 290 GLU A C 1
ATOM 2430 O O . GLU A 1 290 ? -95.076 -16.489 129.317 1.00 73.12 290 GLU A O 1
ATOM 2435 N N . VAL A 1 291 ? -92.842 -16.403 129.224 1.00 71.00 291 VAL A N 1
ATOM 2436 C CA . VAL A 1 291 ? -92.628 -16.553 130.673 1.00 71.00 291 VAL A CA 1
ATOM 2437 C C . VAL A 1 291 ? -93.195 -15.354 131.434 1.00 71.00 291 VAL A C 1
ATOM 2439 O O . VAL A 1 291 ? -93.900 -15.547 132.415 1.00 71.00 291 VAL A O 1
ATOM 2442 N N . ILE A 1 292 ? -92.990 -14.120 130.968 1.00 66.81 292 ILE A N 1
ATOM 2443 C CA . ILE A 1 292 ? -93.581 -12.912 131.568 1.00 66.81 292 ILE A CA 1
ATOM 2444 C C . ILE A 1 292 ? -95.114 -12.942 131.477 1.00 66.81 292 ILE A C 1
ATOM 2446 O O . ILE A 1 292 ? -95.787 -12.544 132.425 1.00 66.81 292 ILE A O 1
ATOM 2450 N N . ILE A 1 293 ? -95.684 -13.431 130.372 1.00 65.00 293 ILE A N 1
ATOM 2451 C CA . ILE A 1 293 ? -97.135 -13.624 130.223 1.00 65.00 293 ILE A CA 1
ATOM 2452 C C . ILE A 1 293 ? -97.631 -14.726 131.176 1.00 65.00 293 ILE A C 1
ATOM 2454 O O . ILE A 1 293 ? -98.661 -14.547 131.821 1.00 65.00 293 ILE A O 1
ATOM 2458 N N . SER A 1 294 ? -96.869 -15.809 131.346 1.00 57.88 294 SER A N 1
ATOM 2459 C CA . SER A 1 294 ? -97.170 -16.920 132.262 1.00 57.88 294 SER A CA 1
ATOM 2460 C C . SER A 1 294 ? -97.091 -16.495 133.736 1.00 57.88 294 SER A C 1
ATOM 2462 O O . SER A 1 294 ? -97.962 -16.843 134.527 1.00 57.88 294 SER A O 1
ATOM 2464 N N . VAL A 1 295 ? -96.103 -15.670 134.102 1.00 59.47 295 VAL A N 1
ATOM 2465 C CA . VAL A 1 295 ? -95.945 -15.069 135.439 1.00 59.47 295 VAL A CA 1
ATOM 2466 C C . VAL A 1 295 ? -97.030 -14.021 135.701 1.00 59.47 295 VAL A C 1
ATOM 2468 O O . VAL A 1 295 ? -97.581 -13.978 136.798 1.00 59.47 295 VAL A O 1
ATOM 2471 N N . LYS A 1 296 ? -97.425 -13.226 134.696 1.00 58.44 296 LYS A N 1
ATOM 2472 C CA . LYS A 1 296 ? -98.588 -12.326 134.810 1.00 58.44 296 LYS A CA 1
ATOM 2473 C C . LYS A 1 296 ? -99.911 -13.084 134.962 1.00 58.44 296 LYS A C 1
ATOM 2475 O O . LYS A 1 296 ? -100.777 -12.605 135.685 1.00 58.44 296 LYS A O 1
ATOM 2480 N N . LEU A 1 297 ? -100.065 -14.257 134.343 1.00 54.22 297 LEU A N 1
ATOM 2481 C CA . LEU A 1 297 ? -101.245 -15.121 134.505 1.00 54.22 297 LEU A CA 1
ATOM 2482 C C . LEU A 1 297 ? -101.282 -15.837 135.867 1.00 54.22 297 LEU A C 1
ATOM 2484 O O . LEU A 1 297 ? -102.367 -16.057 136.399 1.00 54.22 297 LEU A O 1
ATOM 2488 N N . LEU A 1 298 ? -100.125 -16.153 136.460 1.00 50.75 298 LEU A N 1
ATOM 2489 C CA . LEU A 1 298 ? -100.015 -16.724 137.812 1.00 50.75 298 LEU A CA 1
ATOM 2490 C C . LEU A 1 298 ? -100.130 -15.675 138.929 1.00 50.75 298 LEU A C 1
ATOM 2492 O O . LEU A 1 298 ? -100.583 -16.006 140.015 1.00 50.75 298 LEU A O 1
ATOM 2496 N N . SER A 1 299 ? -99.799 -14.409 138.660 1.00 47.34 299 SER A N 1
ATOM 2497 C CA . SER A 1 299 ? -99.994 -13.293 139.600 1.00 47.34 299 SER A CA 1
ATOM 2498 C C . SER A 1 299 ? -101.411 -12.687 139.558 1.00 47.34 299 SER A C 1
ATOM 2500 O O . SER A 1 299 ? -101.648 -11.653 140.183 1.00 47.34 299 SER A O 1
ATOM 2502 N N . CYS A 1 300 ? -102.345 -13.300 138.818 1.00 48.28 300 CYS A N 1
ATOM 2503 C CA . CYS A 1 300 ? -103.750 -12.887 138.698 1.00 48.28 300 CYS A CA 1
ATOM 2504 C C . CYS A 1 300 ? -104.743 -13.969 139.183 1.00 48.28 300 CYS A C 1
ATOM 2506 O O . CYS A 1 300 ? -105.889 -14.010 138.734 1.00 48.28 300 CYS A O 1
ATOM 2508 N N . LYS A 1 301 ? -104.311 -14.841 140.103 1.00 41.78 301 LYS A N 1
ATOM 2509 C CA . LYS A 1 301 ? -105.183 -15.694 140.921 1.00 41.78 301 LYS A CA 1
ATOM 2510 C C . LYS A 1 301 ? -104.888 -15.489 142.396 1.00 41.78 301 LYS A C 1
ATOM 2512 O O . LYS A 1 301 ? -103.688 -15.445 142.737 1.00 41.78 301 LYS A O 1
#

Radius of gyration: 87.74 Å; chains: 1; bounding box: 191×31×247 Å

Foldseek 3Di:
DDDDDDPDDPPDDPPPCDDDDPDDDDDDDDDDDDDDDDDDDDDDDDDDDDDDDWDWDDPDVQWIWTDDPVDIDIDGHPVVVPPPPPDDDDDDDDDPDPPVVVVVVVVVVVVVVVVVVVVVVVVVVVVVVVVVVVVVVVVVVVVVVVVVVVVVVVVVVVVVVVVVVVVVVVVVVVVVVVVVVVVVVVVVVVVVVVVVVVVVVVVVVVVVVVVVVVVVVVVVVVVVVVVVVVVVVVVVVVVVVVVVVVVVVVVVVVVVVVVVVVVVVVVVVVVVVVVVVVVVVVVVVVVVVVVVVVVVVVVPD

pLDDT: mean 79.52, std 22.81, range [26.59, 98.56]

Secondary structure (DSSP, 8-state):
-PPP-----TT--TT---------PPPPPPPP----------------------EEEEEETTEEEEE-SS-EEEEE-GGGG------------S----HHHHHHHHHHHHHHHHHHHHHHHHHHHHHHHHHHHHHHHHHHHHHHHHHHHHHHHHHHHHHHHHHHHHHHHHHHHHHHHHHHHHHHHHHHHHHHHHHHHHHHHHHHHHHHHHHHHHHHHHHHHHHHHHHHHHHHHHHHHHHHHHHHHHHHHHHHHHHHHHHHHHHHHHHHHHHHHHHHHHHHHHHHHHHHHHHHHHHHHHTT-

=== Feature glossary ===
Legend for the data blocks above and below:

— What the protein is —

The amino-acid sequence is the protein's primary structure: the linear order of residues from the N-terminus to the C-terminus, written in one-letter code. Everything else here — the 3D coordinates, the secondary structure, the domain annotations — is ultimately a consequence of this string.

Functional annotations link the protein to curated databases. InterPro entries identify conserved domains and families by matching the sequence against member-database signatures (Pfam, PROSITE, CDD, …). Gene Ontology (GO) terms describe molecular function, biological process, and cellular component in a controlled vocabulary. CATH places the structure in a hierarchical fold classification (Class/Architecture/Topology/Homologous-superfamily). The organism is the source species.

— Where its atoms are —

Atomic coordinates in PDBx/mmCIF format — the same representation the Protein Data Bank distributes. Each line of the _atom_site loop places one backbone atom in Cartesian space (units: ångströms, origin: arbitrary).

The six renders are orthographic views along the three Cartesian axes in both directions. Representation (cartoon, sticks, or surface) and color scheme (sequence-rainbow or by-chain) vary across proteins so the training set covers all the common visualization conventions.

— Local backbone conformation —

Eight-state secondary structure (DSSP): H is the canonical α-helix, G the tighter 3₁₀-helix, I the wider π-helix; E/B are β-structure, T and S are turns and bends, and '-' is everything else. DSSP derives these from the pattern of main-chain N–H···O=C hydrogen bonds, not from the sequence.

Three-state secondary structure (P-SEA) collapses the eight DSSP classes into helix (a), strand (b), and coil (c). P-SEA assigns these from Cα geometry alone — distances and angles — without requiring backbone oxygens, so it works on any Cα trace.

φ (phi) and ψ (psi) are the two rotatable backbone dihedrals per residue: φ is the C(i-1)–N–Cα–C torsion, ψ is the N–Cα–C–N(i+1) torsion, both in degrees on (−180°, 180°]. α-helical residues cluster near (−60°, −45°); β-strand residues near (−120°, +130°). A Ramachandran plot is simply a scatter of (φ, ψ) for every residue.

— Global shape and packing —

The geometric summary reports three shape descriptors. Rg (radius of gyration) measures how spread out the Cα atoms are about their centre of mass; compact globular proteins have small Rg, elongated or unfolded ones large. Cα contacts (<8 Å, |i−j|>4) count long-range residue pairs in spatial proximity — high for tightly packed folds, near zero for rods or random coil. The bounding-box extents give the protein's footprint along x, y, z in Å.

SASA measures how much of the protein is reachable by solvent. It is computed by rolling a water-sized probe over the atomic surface and summing the exposed area (Å²). Per-residue SASA distinguishes core (buried, low SASA) from surface (exposed, high SASA) residues; total SASA is a whole-molecule size measure.

Plot images: a contact map (which residues are close in 3D, as an N×N binary image), a Ramachandran scatter (backbone torsion angles, revealing secondary-structure composition at a glance), and — for AlphaFold structures — a PAE heatmap (pairwise prediction confidence).

— Structural neighborhood —

A 3Di character summarizes, for each residue, the relative orientation of the Cα frame of its nearest spatial neighbor. Because it encodes fold topology rather than chemistry, 3Di alignments detect remote structural similarity that sequence alignment misses.

The Foldseek neighbor list gives the closest experimentally determined structures in the PDB, ranked by structural alignment. TM-score near 1 means near-identical fold; near 0.3 means only rough topology match. This is how one finds what a novel AlphaFold prediction most resembles in the solved-structure universe.

— Confidence and disorder —

For AlphaFold models, the B-factor field carries pLDDT — the model's own estimate of local accuracy on a 0–100 scale. Regions with pLDDT<50 should be treated as essentially unmodeled; they often correspond to intrinsically disordered segments.

Crystallographic B-factors measure how much each atom's electron density is smeared out, in Å². They rise in mobile loops and surface residues and fall in the buried interior. In AlphaFold models this column is repurposed to hold pLDDT instead.

Predicted Aligned Error (PAE) is an AlphaFold confidence matrix: entry (i, j) is the expected error in the position of residue j, in ångströms, when the prediction is superimposed on the true structure at residue i. Low PAE within a block of residues means that block is internally rigid and well-predicted; high PAE between two blocks means their relative placement is uncertain even if each block individually is confident.